Protein AF-0000000076232037 (afdb_homodimer)

Foldseek 3Di:
DDPPPPPPPPPPPPVPPPPPDDPVCCPVVPCCCVADDPVVLVVCVVVVNLLVSLCSLLVDDPLPHDPVSNVVSLVSNLVSLVSDDLVCLLVSLVVDDLSSLLSLLLSLVVCVVPPDPPRVVSSVSNNVNSCVVCPPVSVVVSVPDPGHD/DDPPDPPPPPPPPPPPPPPPDCPVPCPVVPCCLVADDPVVLVVCVVVVVLLVSLCSLLVDDPLPHDPVSNVVSLVSNLVSLVSDDLVCLLVSLVVDDLSSLLSLLLSLVVCVVPPDPPRVVSSVSNNVNSCVVCPPVSVVVSVPDPGHD

Radius of gyration: 32.16 Å; Cα contacts (8 Å, |Δi|>4): 283; chains: 2; bounding box: 87×126×63 Å

Structure (mmCIF, N/CA/C/O backbone):
data_AF-0000000076232037-model_v1
#
loop_
_entity.id
_entity.type
_entity.pdbx_description
1 polymer 'Actin-related protein 2/3 complex subunit 5'
#
loop_
_atom_site.group_PDB
_atom_site.id
_atom_site.type_symbol
_atom_site.label_atom_id
_atom_site.label_alt_id
_atom_site.label_comp_id
_atom_site.label_asym_id
_atom_site.label_entity_id
_atom_site.label_seq_id
_atom_site.pdbx_PDB_ins_code
_atom_site.Cartn_x
_atom_site.Cartn_y
_atom_site.Cartn_z
_atom_site.occupancy
_atom_site.B_iso_or_equiv
_atom_site.auth_seq_id
_atom_site.auth_comp_id
_atom_site.auth_asym_id
_atom_site.auth_atom_id
_atom_site.pdbx_PDB_model_num
ATOM 1 N N . MET A 1 1 ? 63.219 63.25 -45.375 1 27.64 1 MET A N 1
ATOM 2 C CA . MET A 1 1 ? 61.781 62.938 -45.312 1 27.64 1 MET A CA 1
ATOM 3 C C . MET A 1 1 ? 61.531 61.438 -45.188 1 27.64 1 MET A C 1
ATOM 5 O O . MET A 1 1 ? 61.5 60.719 -46.188 1 27.64 1 MET A O 1
ATOM 9 N N . SER A 1 2 ? 62.094 60.781 -44.031 1 28.16 2 SER A N 1
ATOM 10 C CA . SER A 1 2 ? 62.406 59.406 -43.688 1 28.16 2 SER A CA 1
ATOM 11 C C . SER A 1 2 ? 61.125 58.562 -43.531 1 28.16 2 SER A C 1
ATOM 13 O O . SER A 1 2 ? 60.156 59 -42.906 1 28.16 2 SER A O 1
ATOM 15 N N . LYS A 1 3 ? 60.844 57.625 -44.469 1 28.75 3 LYS A N 1
ATOM 16 C CA . LYS A 1 3 ? 59.812 56.594 -44.688 1 28.75 3 LYS A CA 1
ATOM 17 C C . LYS A 1 3 ? 59.688 55.688 -43.469 1 28.75 3 LYS A C 1
ATOM 19 O O . LYS A 1 3 ? 60.531 54.844 -43.219 1 28.75 3 LYS A O 1
ATOM 24 N N . SER A 1 4 ? 59.438 56.219 -42.25 1 33.47 4 SER A N 1
ATOM 25 C CA . SER A 1 4 ? 59.406 55.375 -41.031 1 33.47 4 SER A CA 1
ATOM 26 C C . SER A 1 4 ? 58.375 54.281 -41.156 1 33.47 4 SER A C 1
ATOM 28 O O . SER A 1 4 ? 57.188 54.562 -41.344 1 33.47 4 SER A O 1
ATOM 30 N N . SER A 1 5 ? 58.75 53.188 -41.812 1 35.38 5 SER A N 1
ATOM 31 C CA . SER A 1 5 ? 58.031 51.938 -42.062 1 35.38 5 SER A CA 1
ATOM 32 C C . SER A 1 5 ? 57.406 51.406 -40.781 1 35.38 5 SER A C 1
ATOM 34 O O . SER A 1 5 ? 58.062 51.281 -39.75 1 35.38 5 SER A O 1
ATOM 36 N N . GLN A 1 6 ? 56.094 51.656 -40.469 1 32.47 6 GLN A N 1
ATOM 37 C CA . GLN A 1 6 ? 55.188 51.25 -39.406 1 32.47 6 GLN A CA 1
ATOM 38 C C . GLN A 1 6 ? 55.156 49.719 -39.281 1 32.47 6 GLN A C 1
ATOM 40 O O . GLN A 1 6 ? 54.875 49 -40.25 1 32.47 6 GLN A O 1
ATOM 45 N N . SER A 1 7 ? 56.094 49.125 -38.469 1 33.25 7 SER A N 1
ATOM 46 C CA . SER A 1 7 ? 56.312 47.719 -38.094 1 33.25 7 SER A CA 1
ATOM 47 C C . SER A 1 7 ? 55 47.125 -37.562 1 33.25 7 SER A C 1
ATOM 49 O O . SER A 1 7 ? 54.406 47.625 -36.625 1 33.25 7 SER A O 1
ATOM 51 N N . THR A 1 8 ? 54.125 46.562 -38.406 1 35.5 8 THR A N 1
ATOM 52 C CA . THR A 1 8 ? 52.875 45.812 -38.188 1 35.5 8 THR A CA 1
ATOM 53 C C . THR A 1 8 ? 53.156 44.562 -37.312 1 35.5 8 THR A C 1
ATOM 55 O O . THR A 1 8 ? 53.812 43.625 -37.781 1 35.5 8 THR A O 1
ATOM 58 N N . ASN A 1 9 ? 53.562 44.719 -36.062 1 32.38 9 ASN A N 1
ATOM 59 C CA . ASN A 1 9 ? 53.781 43.562 -35.156 1 32.38 9 ASN A CA 1
ATOM 60 C C . ASN A 1 9 ? 52.562 42.656 -35.125 1 32.38 9 ASN A C 1
ATOM 62 O O . ASN A 1 9 ? 51.469 43.094 -34.719 1 32.38 9 ASN A O 1
ATOM 66 N N . PHE A 1 10 ? 52.406 41.688 -36.062 1 36.81 10 PHE A N 1
ATOM 67 C CA . PHE A 1 10 ? 51.438 40.594 -36.125 1 36.81 10 PHE A CA 1
ATOM 68 C C . PHE A 1 10 ? 51.469 39.781 -34.844 1 36.81 10 PHE A C 1
ATOM 70 O O . PHE A 1 10 ? 52.5 39.156 -34.531 1 36.81 10 PHE A O 1
ATOM 77 N N . ARG A 1 11 ? 50.969 40.281 -33.719 1 31.59 11 ARG A N 1
ATOM 78 C CA . ARG A 1 11 ? 50.844 39.531 -32.5 1 31.59 11 ARG A CA 1
ATOM 79 C C . ARG A 1 11 ? 50.219 38.156 -32.781 1 31.59 11 ARG A C 1
ATOM 81 O O . ARG A 1 11 ? 49.156 38.031 -33.375 1 31.59 11 ARG A O 1
ATOM 88 N N . LYS A 1 12 ? 51.031 37.094 -32.938 1 32.22 12 LYS A N 1
ATOM 89 C CA . LYS A 1 12 ? 50.781 35.656 -33 1 32.22 12 LYS A CA 1
ATOM 90 C C . LYS A 1 12 ? 49.781 35.25 -31.906 1 32.22 12 LYS A C 1
ATOM 92 O O . LYS A 1 12 ? 50.062 35.438 -30.719 1 32.22 12 LYS A O 1
ATOM 97 N N . PHE A 1 13 ? 48.469 35.406 -32.031 1 30.17 13 PHE A N 1
ATOM 98 C CA . PHE A 1 13 ? 47.406 34.875 -31.188 1 30.17 13 PHE A CA 1
ATOM 99 C C . PHE A 1 13 ? 47.625 33.406 -30.906 1 30.17 13 PHE A C 1
ATOM 101 O O . PHE A 1 13 ? 47.625 32.594 -31.828 1 30.17 13 PHE A O 1
ATOM 108 N N . ASN A 1 14 ? 48.562 33.062 -30.031 1 35.12 14 ASN A N 1
ATOM 109 C CA . ASN A 1 14 ? 48.781 31.703 -29.547 1 35.12 14 ASN A CA 1
ATOM 110 C C . ASN A 1 14 ? 47.469 31.062 -29.109 1 35.12 14 ASN A C 1
ATOM 112 O O . ASN A 1 14 ? 46.812 31.547 -28.188 1 35.12 14 ASN A O 1
ATOM 116 N N . VAL A 1 15 ? 46.688 30.422 -30.016 1 37.38 15 VAL A N 1
ATOM 117 C CA . VAL A 1 15 ? 45.5 29.547 -29.891 1 37.38 15 VAL A CA 1
ATOM 118 C C . VAL A 1 15 ? 45.719 28.531 -28.781 1 37.38 15 VAL A C 1
ATOM 120 O O . VAL A 1 15 ? 44.844 27.719 -28.484 1 37.38 15 VAL A O 1
ATOM 123 N N . ASP A 1 16 ? 47.031 28.344 -28.391 1 33.5 16 ASP A N 1
ATOM 124 C CA . ASP A 1 16 ? 47.156 27.125 -27.609 1 33.5 16 ASP A CA 1
ATOM 125 C C . ASP A 1 16 ? 46.312 27.172 -26.344 1 33.5 16 ASP A C 1
ATOM 127 O O . ASP A 1 16 ? 46.031 26.141 -25.75 1 33.5 16 ASP A O 1
ATOM 131 N N . ASP A 1 17 ? 46.438 28.312 -25.578 1 35.38 17 ASP A N 1
ATOM 132 C CA . ASP A 1 17 ? 46.125 28.062 -24.172 1 35.38 17 ASP A CA 1
ATOM 133 C C . ASP A 1 17 ? 44.656 27.766 -23.984 1 35.38 17 ASP A C 1
ATOM 135 O O . ASP A 1 17 ? 43.938 28.531 -23.359 1 35.38 17 ASP A O 1
ATOM 139 N N . LEU A 1 18 ? 43.844 27.688 -25.031 1 31.7 18 LEU A N 1
ATOM 140 C CA . LEU A 1 18 ? 42.469 27.344 -24.641 1 31.7 18 LEU A CA 1
ATOM 141 C C . LEU A 1 18 ? 42.469 26.094 -23.75 1 31.7 18 LEU A C 1
ATOM 143 O O . LEU A 1 18 ? 42.75 25 -24.219 1 31.7 18 LEU A O 1
ATOM 147 N N . ASP A 1 19 ? 42.969 26.281 -22.5 1 31.36 19 ASP A N 1
ATOM 148 C CA . ASP A 1 19 ? 42.844 25.328 -21.406 1 31.36 19 ASP A CA 1
ATOM 149 C C . ASP A 1 19 ? 41.469 24.688 -21.359 1 31.36 19 ASP A C 1
ATOM 151 O O . ASP A 1 19 ? 40.438 25.391 -21.469 1 31.36 19 ASP A O 1
ATOM 155 N N . GLU A 1 20 ? 41.25 23.438 -21.766 1 34.06 20 GLU A N 1
ATOM 156 C CA . GLU A 1 20 ? 40.25 22.391 -21.578 1 34.06 20 GLU A CA 1
ATOM 157 C C . GLU A 1 20 ? 39.719 22.375 -20.156 1 34.06 20 GLU A C 1
ATOM 159 O O . GLU A 1 20 ? 38.969 21.469 -19.781 1 34.06 20 GLU A O 1
ATOM 164 N N . ASP A 1 21 ? 40.344 23.078 -19.219 1 31.73 21 ASP A N 1
ATOM 165 C CA . ASP A 1 21 ? 40.156 22.578 -17.875 1 31.73 21 ASP A CA 1
ATOM 166 C C . ASP A 1 21 ? 38.656 22.484 -17.547 1 31.73 21 ASP A C 1
ATOM 168 O O . ASP A 1 21 ? 38.188 21.453 -17.078 1 31.73 21 ASP A O 1
ATOM 172 N N . ARG A 1 22 ? 38.062 23.562 -16.641 1 30.2 22 ARG A N 1
ATOM 173 C CA . ARG A 1 22 ? 37.281 23.484 -15.398 1 30.2 22 ARG A CA 1
ATOM 174 C C . ARG A 1 22 ? 35.812 23.281 -15.688 1 30.2 22 ARG A C 1
ATOM 176 O O . ARG A 1 22 ? 35 24.203 -15.578 1 30.2 22 ARG A O 1
ATOM 183 N N . PHE A 1 23 ? 35.406 22.953 -16.844 1 32.38 23 PHE A N 1
ATOM 184 C CA . PHE A 1 23 ? 34 22.609 -16.766 1 32.38 23 PHE A CA 1
ATOM 185 C C . PHE A 1 23 ? 33.75 21.578 -15.672 1 32.38 23 PHE A C 1
ATOM 187 O O . PHE A 1 23 ? 33.969 20.391 -15.867 1 32.38 23 PHE A O 1
ATOM 194 N N . GLN A 1 24 ? 34.281 21.75 -14.5 1 32.16 24 GLN A N 1
ATOM 195 C CA . GLN A 1 24 ? 33.688 20.953 -13.43 1 32.16 24 GLN A CA 1
ATOM 196 C C . GLN A 1 24 ? 32.156 20.969 -13.5 1 32.16 24 GLN A C 1
ATOM 198 O O . GLN A 1 24 ? 31.547 22.031 -13.406 1 32.16 24 GLN A O 1
ATOM 203 N N . ASP A 1 25 ? 31.625 20.188 -14.375 1 33.47 25 ASP A N 1
ATOM 204 C CA . ASP A 1 25 ? 30.234 19.75 -14.281 1 33.47 25 ASP A CA 1
ATOM 205 C C . ASP A 1 25 ? 29.812 19.594 -12.82 1 33.47 25 ASP A C 1
ATOM 207 O O . ASP A 1 25 ? 30.062 18.562 -12.203 1 33.47 25 ASP A O 1
ATOM 211 N N . ASP A 1 26 ? 30.297 20.422 -11.914 1 33.88 26 ASP A N 1
ATOM 212 C CA . ASP A 1 26 ? 29.594 20.328 -10.633 1 33.88 26 ASP A CA 1
ATOM 213 C C . ASP A 1 26 ? 28.094 20.422 -10.82 1 33.88 26 ASP A C 1
ATOM 215 O O . ASP A 1 26 ? 27.531 21.516 -10.875 1 33.88 26 ASP A O 1
ATOM 219 N N . THR A 1 27 ? 27.516 19.906 -11.859 1 33.94 27 THR A N 1
ATOM 220 C CA . THR A 1 27 ? 26.078 19.688 -11.641 1 33.94 27 THR A CA 1
ATOM 221 C C . THR A 1 27 ? 25.828 19.188 -10.219 1 33.94 27 THR A C 1
ATOM 223 O O . THR A 1 27 ? 26.109 18.031 -9.906 1 33.94 27 THR A O 1
ATOM 226 N N . THR A 1 28 ? 26.469 19.719 -9.25 1 33.47 28 THR A N 1
ATOM 227 C CA . THR A 1 28 ? 25.859 19.422 -7.957 1 33.47 28 THR A CA 1
ATOM 228 C C . THR A 1 28 ? 24.344 19.344 -8.07 1 33.47 28 THR A C 1
ATOM 230 O O . THR A 1 28 ? 23.719 20.281 -8.586 1 33.47 28 THR A O 1
ATOM 233 N N . ALA A 1 29 ? 23.797 18.234 -8.422 1 34.34 29 ALA A N 1
ATOM 234 C CA . ALA A 1 29 ? 22.406 17.969 -8.07 1 34.34 29 ALA A CA 1
ATOM 235 C C . ALA A 1 29 ? 21.984 18.766 -6.836 1 34.34 29 ALA A C 1
ATOM 237 O O . ALA A 1 29 ? 22.516 18.531 -5.742 1 34.34 29 ALA A O 1
ATOM 238 N N . SER A 1 30 ? 22.047 20.016 -6.758 1 35.72 30 SER A N 1
ATOM 239 C CA . SER A 1 30 ? 21.359 20.719 -5.676 1 35.72 30 SER A CA 1
ATOM 240 C C . SER A 1 30 ? 20.25 19.875 -5.074 1 35.72 30 SER A C 1
ATOM 242 O O . SER A 1 30 ? 19.297 19.516 -5.77 1 35.72 30 SER A O 1
ATOM 244 N N . ASP A 1 31 ? 20.453 18.906 -4.297 1 37.91 31 ASP A N 1
ATOM 245 C CA . ASP A 1 31 ? 19.5 18.281 -3.393 1 37.91 31 ASP A CA 1
ATOM 246 C C . ASP A 1 31 ? 18.469 19.297 -2.904 1 37.91 31 ASP A C 1
ATOM 248 O O . ASP A 1 31 ? 18.672 19.969 -1.893 1 37.91 31 ASP A O 1
ATOM 252 N N . GLU A 1 32 ? 18.203 20.281 -3.371 1 43.25 32 GLU A N 1
ATOM 253 C CA . GLU A 1 32 ? 16.969 21.031 -3.092 1 43.25 32 GLU A CA 1
ATOM 254 C C . GLU A 1 32 ? 15.867 20.109 -2.6 1 43.25 32 GLU A C 1
ATOM 256 O O . GLU A 1 32 ? 15.109 19.562 -3.4 1 43.25 32 GLU A O 1
ATOM 261 N N . THR A 1 33 ? 16.156 19.078 -1.949 1 50.81 33 THR A N 1
ATOM 262 C CA . THR A 1 33 ? 15.148 18.172 -1.426 1 50.81 33 THR A CA 1
ATOM 263 C C . THR A 1 33 ? 13.945 18.953 -0.895 1 50.81 33 THR A C 1
ATOM 265 O O . THR A 1 33 ? 13.992 19.5 0.203 1 50.81 33 THR A O 1
ATOM 268 N N . GLY A 1 34 ? 13.461 19.844 -1.698 1 64.19 34 GLY A N 1
ATOM 269 C CA . GLY A 1 34 ? 12.43 20.875 -1.612 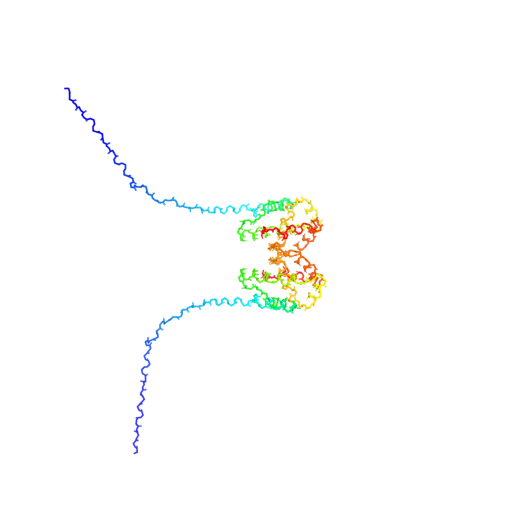1 64.19 34 GLY A CA 1
ATOM 270 C C . GLY A 1 34 ? 11.188 20.406 -0.88 1 64.19 34 GLY A C 1
ATOM 271 O O . GLY A 1 34 ? 10.133 21.047 -0.983 1 64.19 34 GLY A O 1
ATOM 272 N N . GLY A 1 35 ? 11.164 19.266 -0.285 1 78.62 35 GLY A N 1
ATOM 273 C CA . GLY A 1 35 ? 9.961 18.922 0.459 1 78.62 35 GLY A CA 1
ATOM 274 C C . GLY A 1 35 ? 9.859 19.641 1.792 1 78.62 35 GLY A C 1
ATOM 275 O O . GLY A 1 35 ? 10.742 20.422 2.15 1 78.62 35 GLY A O 1
ATOM 276 N N . PRO A 1 36 ? 8.688 19.594 2.389 1 90.81 36 PRO A N 1
ATOM 277 C CA . PRO A 1 36 ? 8.477 20.25 3.686 1 90.81 36 PRO A CA 1
ATOM 278 C C . PRO A 1 36 ? 9.539 19.859 4.715 1 90.81 36 PRO A C 1
ATOM 280 O O . PRO A 1 36 ? 9.992 18.719 4.742 1 90.81 36 PRO A O 1
ATOM 283 N N . SER A 1 37 ? 10.031 20.859 5.43 1 92.69 37 SER A N 1
ATOM 284 C CA . SER A 1 37 ? 11.008 20.578 6.48 1 92.69 37 SER A CA 1
ATOM 285 C C . SER A 1 37 ? 10.328 20.062 7.742 1 92.69 37 SER A C 1
ATOM 287 O O . SER A 1 37 ? 9.188 20.422 8.031 1 92.69 37 SER A O 1
ATOM 289 N N . GLU A 1 38 ? 11.039 19.266 8.438 1 94.75 38 GLU A N 1
ATOM 290 C CA . GLU A 1 38 ? 10.547 18.766 9.719 1 94.75 38 GLU A CA 1
ATOM 291 C C . GLU A 1 38 ? 10.219 19.922 10.664 1 94.75 38 GLU A C 1
ATOM 293 O O . GLU A 1 38 ? 9.219 19.859 11.391 1 94.75 38 GLU A O 1
ATOM 298 N N . GLY A 1 39 ? 11.047 20.922 10.641 1 96 39 GLY A N 1
ATOM 299 C CA . GLY A 1 39 ? 10.82 22.094 11.477 1 96 39 GLY A CA 1
ATOM 300 C C . GLY A 1 39 ? 9.531 22.812 11.156 1 96 39 GLY A C 1
ATOM 301 O O . GLY A 1 39 ? 8.789 23.219 12.055 1 96 39 GLY A O 1
ATOM 302 N N . ASP A 1 40 ? 9.227 23.016 9.914 1 95.81 40 ASP A N 1
ATOM 303 C CA . ASP A 1 40 ? 8 23.688 9.484 1 95.81 40 ASP A CA 1
ATOM 304 C C . ASP A 1 40 ? 6.77 22.906 9.93 1 95.81 40 ASP A C 1
ATOM 306 O O . ASP A 1 40 ? 5.828 23.484 10.484 1 95.81 40 ASP A O 1
ATOM 310 N N . VAL A 1 41 ? 6.785 21.641 9.742 1 97.5 41 VAL A N 1
ATOM 311 C CA . VAL A 1 41 ? 5.656 20.781 10.102 1 97.5 41 VAL A CA 1
ATOM 312 C C . VAL A 1 41 ? 5.469 20.781 11.617 1 97.5 41 VAL A C 1
ATOM 314 O O . VAL A 1 41 ? 4.352 20.922 12.109 1 97.5 41 VAL A O 1
ATOM 317 N N . GLN A 1 42 ? 6.574 20.703 12.336 1 97.19 42 GLN A N 1
ATOM 318 C CA . GLN A 1 42 ? 6.512 20.672 13.797 1 97.19 42 GLN A CA 1
ATOM 319 C C . GLN A 1 42 ? 5.953 21.984 14.352 1 97.19 42 GLN A C 1
ATOM 321 O O . GLN A 1 42 ? 5.176 21.969 15.305 1 97.19 42 GLN A O 1
ATOM 326 N N . ASN A 1 43 ? 6.363 23.062 13.742 1 97.56 43 ASN A N 1
ATOM 327 C CA . ASN A 1 43 ? 5.871 24.375 14.164 1 97.56 43 ASN A CA 1
ATOM 328 C C . ASN A 1 43 ? 4.359 24.484 13.992 1 97.56 43 ASN A C 1
ATOM 330 O O . ASN A 1 43 ? 3.668 25 14.867 1 97.56 43 ASN A O 1
ATOM 334 N N . LEU A 1 44 ? 3.863 24.016 12.883 1 98 44 LEU A N 1
ATOM 335 C CA . LEU A 1 44 ? 2.428 24.031 12.625 1 98 44 LEU A CA 1
ATOM 336 C C . LEU A 1 44 ? 1.69 23.156 13.625 1 98 44 LEU A C 1
ATOM 338 O O . LEU A 1 44 ? 0.642 23.547 14.148 1 98 44 LEU A O 1
ATOM 342 N N . LEU A 1 45 ? 2.252 22.016 13.938 1 97.81 45 LEU A N 1
ATOM 343 C CA . LEU A 1 45 ? 1.628 21.094 14.875 1 97.81 45 LEU A CA 1
ATOM 344 C C . LEU A 1 45 ? 1.611 21.672 16.281 1 97.81 45 LEU A C 1
ATOM 346 O O . LEU A 1 45 ? 0.623 21.531 17 1 97.81 45 LEU A O 1
ATOM 350 N N . ASN A 1 46 ? 2.631 22.328 16.656 1 97.25 46 ASN A N 1
ATOM 351 C CA . ASN A 1 46 ? 2.699 22.984 17.953 1 97.25 46 ASN A CA 1
ATOM 352 C C . ASN A 1 46 ? 1.623 24.062 18.094 1 97.25 46 ASN A C 1
ATOM 354 O O . ASN A 1 46 ? 1.105 24.281 19.188 1 97.25 46 ASN A O 1
ATOM 358 N N . GLY A 1 47 ? 1.354 24.688 17.031 1 97.75 47 GLY A N 1
ATOM 359 C CA . GLY A 1 47 ? 0.313 25.703 17 1 97.75 47 GLY A CA 1
ATOM 360 C C . GLY A 1 47 ? -1.078 25.125 16.812 1 97.75 47 GLY A C 1
ATOM 361 O O . GLY A 1 47 ? -2.033 25.875 16.578 1 97.75 47 GLY A O 1
ATOM 362 N N . LYS A 1 48 ? -1.231 23.812 16.797 1 97.06 48 LYS A N 1
ATOM 363 C CA . LYS A 1 48 ? -2.482 23.078 16.609 1 97.06 48 LYS A CA 1
ATOM 364 C C . LYS A 1 48 ? -3.092 23.375 15.242 1 97.06 48 LYS A C 1
ATOM 366 O O . LYS A 1 48 ? -4.316 23.438 15.102 1 97.06 48 LYS A O 1
ATOM 371 N N . LYS A 1 49 ? -2.203 23.719 14.281 1 98.06 49 LYS A N 1
ATOM 372 C CA . LYS A 1 49 ? -2.598 23.922 12.891 1 98.06 49 LYS A CA 1
ATOM 373 C C . LYS A 1 49 ? -2.418 22.641 12.07 1 98.06 49 LYS A C 1
ATOM 375 O O . LYS A 1 49 ? -1.682 22.625 11.086 1 98.06 49 LYS A O 1
ATOM 380 N N . ASN A 1 50 ? -3.16 21.656 12.43 1 98.12 50 ASN A N 1
ATOM 381 C CA . ASN A 1 50 ? -3.004 20.328 11.852 1 98.12 50 ASN A CA 1
ATOM 382 C C . ASN A 1 50 ? -3.377 20.312 10.367 1 98.12 50 ASN A C 1
ATOM 384 O O . ASN A 1 50 ? -2.689 19.688 9.555 1 98.12 50 ASN A O 1
ATOM 388 N N . ASN A 1 51 ? -4.402 21.031 9.992 1 98.06 51 ASN A N 1
ATOM 389 C CA . ASN A 1 51 ? -4.832 21.078 8.602 1 98.06 51 ASN A CA 1
ATOM 390 C C . ASN A 1 51 ? -3.781 21.734 7.711 1 98.06 51 ASN A C 1
ATOM 392 O O . ASN A 1 51 ? -3.549 21.297 6.586 1 98.06 51 ASN A O 1
ATOM 396 N N . ASP A 1 52 ? -3.199 22.75 8.258 1 98.06 52 ASP A N 1
ATOM 397 C CA . ASP A 1 52 ? -2.148 23.422 7.5 1 98.06 52 ASP A CA 1
ATOM 398 C C . ASP A 1 52 ? -0.945 22.5 7.297 1 98.06 52 ASP A C 1
ATOM 400 O O . ASP A 1 52 ? -0.34 22.5 6.223 1 98.06 52 ASP A O 1
ATOM 404 N N . ALA A 1 53 ? -0.591 21.781 8.344 1 98.38 53 ALA A N 1
ATOM 405 C CA . ALA A 1 53 ? 0.506 20.828 8.258 1 98.38 53 ALA A CA 1
ATOM 406 C C . ALA A 1 53 ? 0.215 19.75 7.211 1 98.38 53 ALA A C 1
ATOM 408 O O . ALA A 1 53 ? 1.075 19.422 6.387 1 98.38 53 ALA A O 1
ATOM 409 N N . LEU A 1 54 ? -0.998 19.266 7.234 1 98.38 54 LEU A N 1
ATOM 410 C CA . LEU A 1 54 ? -1.44 18.25 6.285 1 98.38 54 LEU A CA 1
ATOM 411 C C . LEU A 1 54 ? -1.362 18.766 4.855 1 98.38 54 LEU A C 1
ATOM 413 O O . LEU A 1 54 ? -0.783 18.125 3.982 1 98.38 54 LEU A O 1
ATOM 417 N N . LYS A 1 55 ? -1.835 19.938 4.641 1 97.94 55 LYS A N 1
ATOM 418 C CA . LYS A 1 55 ? -1.843 20.547 3.311 1 97.94 55 LYS A CA 1
ATOM 419 C C . LYS A 1 55 ? -0.424 20.844 2.832 1 97.94 55 LYS A C 1
ATOM 421 O O . LYS A 1 55 ? -0.124 20.703 1.644 1 97.94 55 LYS A O 1
ATOM 426 N N . LEU A 1 56 ? 0.397 21.234 3.713 1 97.38 56 LEU A N 1
ATOM 427 C CA . LEU A 1 56 ? 1.787 21.516 3.379 1 97.38 56 LEU A CA 1
ATOM 428 C C . LEU A 1 56 ? 2.461 20.312 2.754 1 97.38 56 LEU A C 1
ATOM 430 O O . LEU A 1 56 ? 3.17 20.422 1.753 1 97.38 56 LEU A O 1
ATOM 434 N N . ILE A 1 57 ? 2.236 19.188 3.314 1 97.56 57 ILE A N 1
ATOM 435 C CA . ILE A 1 57 ? 2.85 17.953 2.836 1 97.56 57 ILE A CA 1
ATOM 436 C C . ILE A 1 57 ? 2.174 17.5 1.541 1 97.56 57 ILE A C 1
ATOM 438 O O . ILE A 1 57 ? 2.85 17.141 0.575 1 97.56 57 ILE A O 1
ATOM 442 N N . LEU A 1 58 ? 0.846 17.594 1.445 1 97.94 58 LEU A N 1
ATOM 443 C CA . LEU A 1 58 ? 0.068 17 0.365 1 97.94 58 LEU A CA 1
ATOM 444 C C . LEU A 1 58 ? 0.097 17.875 -0.878 1 97.94 58 LEU A C 1
ATOM 446 O O . LEU A 1 58 ? -0.195 17.422 -1.981 1 97.94 58 LEU A O 1
ATOM 450 N N . SER A 1 59 ? 0.427 19.125 -0.704 1 96 59 SER A N 1
ATOM 451 C CA . SER A 1 59 ? 0.45 20.047 -1.834 1 96 59 SER A CA 1
ATOM 452 C C . SER A 1 59 ? 1.668 19.812 -2.721 1 96 59 SER A C 1
ATOM 454 O O . SER A 1 59 ? 1.698 20.234 -3.873 1 96 59 SER A O 1
ATOM 456 N N . SER A 1 60 ? 2.654 19.125 -2.186 1 93.44 60 SER A N 1
ATOM 457 C CA . SER A 1 60 ? 3.852 18.828 -2.963 1 93.44 60 SER A CA 1
ATOM 458 C C . SER A 1 60 ? 4.395 17.438 -2.625 1 93.44 60 SER A C 1
ATOM 460 O O . SER A 1 60 ? 5.473 17.312 -2.041 1 93.44 60 SER A O 1
ATOM 462 N N . PRO A 1 61 ? 3.656 16.438 -3.061 1 94.88 61 PRO A N 1
ATOM 463 C CA . PRO A 1 61 ? 4.133 15.094 -2.76 1 94.88 61 PRO A CA 1
ATOM 464 C C . PRO A 1 61 ? 5.457 14.766 -3.449 1 94.88 61 PRO A C 1
ATOM 466 O O . PRO A 1 61 ? 5.734 15.281 -4.535 1 94.88 61 PRO A O 1
ATOM 469 N N . PRO A 1 62 ? 6.293 13.969 -2.887 1 95.12 62 PRO A N 1
ATOM 470 C CA . PRO A 1 62 ? 7.641 13.672 -3.377 1 95.12 62 PRO A CA 1
ATOM 471 C C . PRO A 1 62 ? 7.645 12.641 -4.508 1 95.12 62 PRO A C 1
ATOM 473 O O . PRO A 1 62 ? 8.375 11.648 -4.438 1 95.12 62 PRO A O 1
ATOM 476 N N . TYR A 1 63 ? 7.023 12.922 -5.621 1 93.25 63 TYR A N 1
ATOM 477 C CA . TYR A 1 63 ? 6.879 11.969 -6.715 1 93.25 63 TYR A CA 1
ATOM 478 C C . TYR A 1 63 ? 8.219 11.719 -7.402 1 93.25 63 TYR A C 1
ATOM 480 O O . TYR A 1 63 ? 8.484 10.617 -7.875 1 93.25 63 TYR A O 1
ATOM 488 N N . ASN A 1 64 ? 9.055 12.695 -7.473 1 91.5 64 ASN A N 1
ATOM 489 C CA . ASN A 1 64 ? 10.32 12.594 -8.188 1 91.5 64 ASN A CA 1
ATOM 490 C C . ASN A 1 64 ? 11.516 12.633 -7.23 1 91.5 64 ASN A C 1
ATOM 492 O O . ASN A 1 64 ? 12.641 12.875 -7.652 1 91.5 64 ASN A O 1
ATOM 496 N N . ALA A 1 65 ? 11.289 12.305 -6.031 1 93.19 65 ALA A N 1
ATOM 497 C CA . ALA A 1 65 ? 12.328 12.391 -5.012 1 93.19 65 ALA A CA 1
ATOM 498 C C . ALA A 1 65 ? 13.031 11.047 -4.836 1 93.19 65 ALA A C 1
ATOM 500 O O . ALA A 1 65 ? 12.586 10.031 -5.375 1 93.19 65 ALA A O 1
ATOM 501 N N . SER A 1 66 ? 14.141 11.102 -4.145 1 93.69 66 SER A N 1
ATOM 502 C CA . SER A 1 66 ? 14.844 9.883 -3.773 1 93.69 66 SER A CA 1
ATOM 503 C C . SER A 1 66 ? 14.023 9.047 -2.793 1 93.69 66 SER A C 1
ATOM 505 O O . SER A 1 66 ? 13.109 9.562 -2.146 1 93.69 66 SER A O 1
ATOM 507 N N . ASP A 1 67 ? 14.32 7.766 -2.697 1 89.94 67 ASP A N 1
ATOM 508 C CA . ASP A 1 67 ? 13.641 6.887 -1.752 1 89.94 67 ASP A CA 1
ATOM 509 C C . ASP A 1 67 ? 13.797 7.395 -0.32 1 89.94 67 ASP A C 1
ATOM 511 O O . ASP A 1 67 ? 12.859 7.309 0.48 1 89.94 67 ASP A O 1
ATOM 515 N N . LYS A 1 68 ? 15 7.91 -0.06 1 92.31 68 LYS A N 1
ATOM 516 C CA . LYS A 1 68 ? 15.258 8.438 1.276 1 92.31 68 LYS A CA 1
ATOM 517 C C . LYS A 1 68 ? 14.336 9.617 1.589 1 92.31 68 LYS A C 1
ATOM 519 O O . LYS A 1 68 ? 13.766 9.688 2.68 1 92.31 68 LYS A O 1
ATOM 524 N N . GLU A 1 69 ? 14.219 10.484 0.627 1 94.69 69 GLU A N 1
ATOM 525 C CA . GLU A 1 69 ? 13.352 11.648 0.813 1 94.69 69 GLU A CA 1
ATOM 526 C C . GLU A 1 69 ? 11.883 11.234 0.883 1 94.69 69 GLU A C 1
ATOM 528 O O . GLU A 1 69 ? 11.117 11.789 1.673 1 94.69 69 GLU A O 1
ATOM 533 N N . LYS A 1 70 ? 11.461 10.289 0.089 1 94.31 70 LYS A N 1
ATOM 534 C CA . LYS A 1 70 ? 10.094 9.773 0.12 1 94.31 70 LYS A CA 1
ATOM 535 C C . LYS A 1 70 ? 9.766 9.18 1.487 1 94.31 70 LYS A C 1
ATOM 537 O O . LYS A 1 70 ? 8.68 9.43 2.027 1 94.31 70 LYS A O 1
ATOM 542 N N . LYS A 1 71 ? 10.727 8.477 2.033 1 92.94 71 LYS A N 1
ATOM 543 C CA . LYS A 1 71 ? 10.531 7.875 3.35 1 92.94 71 LYS A CA 1
ATOM 544 C C . LYS A 1 71 ? 10.438 8.945 4.434 1 92.94 71 LYS A C 1
ATOM 546 O O . LYS A 1 71 ? 9.641 8.828 5.367 1 92.94 71 LYS A O 1
ATOM 551 N N . ARG A 1 72 ? 11.25 9.914 4.289 1 94.62 72 ARG A N 1
ATOM 552 C CA . ARG A 1 72 ? 11.234 11.016 5.254 1 94.62 72 ARG A CA 1
ATOM 553 C C . ARG A 1 72 ? 9.883 11.719 5.25 1 94.62 72 ARG A C 1
ATOM 555 O O . ARG A 1 72 ? 9.312 11.992 6.309 1 94.62 72 ARG A O 1
ATOM 562 N N . ILE A 1 73 ? 9.414 12.008 4.09 1 96.19 73 ILE A N 1
ATOM 563 C CA . ILE A 1 73 ? 8.156 12.742 3.961 1 96.19 73 ILE A CA 1
ATOM 564 C C . ILE A 1 73 ? 7 11.867 4.441 1 96.19 73 ILE A C 1
ATOM 566 O O . ILE A 1 73 ? 6.062 12.367 5.074 1 96.19 73 ILE A O 1
ATOM 570 N N . LEU A 1 74 ? 7.047 10.578 4.117 1 94.88 74 LEU A N 1
ATOM 571 C CA . LEU A 1 74 ? 6.043 9.648 4.629 1 94.88 74 LEU A CA 1
ATOM 572 C C . LEU A 1 74 ? 5.996 9.688 6.152 1 94.88 74 LEU A C 1
ATOM 574 O O . LEU A 1 74 ? 4.914 9.734 6.742 1 94.88 74 LEU A O 1
ATOM 578 N N . ALA A 1 75 ? 7.137 9.672 6.754 1 94 75 ALA A N 1
ATOM 579 C CA . ALA A 1 75 ? 7.211 9.719 8.211 1 94 75 ALA A CA 1
ATOM 580 C C . ALA A 1 75 ? 6.582 11 8.75 1 94 75 ALA A C 1
ATOM 582 O O . ALA A 1 75 ? 5.898 10.977 9.781 1 94 75 ALA A O 1
ATOM 583 N N . LEU A 1 76 ? 6.805 12.07 8.062 1 95.94 76 LEU A N 1
ATOM 584 C CA . LEU A 1 76 ? 6.211 13.344 8.461 1 95.94 76 LEU A CA 1
ATOM 585 C C . LEU A 1 76 ? 4.691 13.305 8.336 1 95.94 76 LEU A C 1
ATOM 587 O O . LEU A 1 76 ? 3.98 13.797 9.211 1 95.94 76 LEU A O 1
ATOM 591 N N . LEU A 1 77 ? 4.219 12.734 7.27 1 96.62 77 LEU A N 1
ATOM 592 C CA . LEU A 1 77 ? 2.775 12.625 7.074 1 96.62 77 LEU A CA 1
ATOM 593 C C . LEU A 1 77 ? 2.139 11.789 8.18 1 96.62 77 LEU A C 1
ATOM 595 O O . LEU A 1 77 ? 1.089 12.156 8.711 1 96.62 77 LEU A O 1
ATOM 599 N N . ILE A 1 78 ? 2.783 10.734 8.477 1 95.25 78 ILE A N 1
ATOM 600 C CA . ILE A 1 78 ? 2.271 9.836 9.516 1 95.25 78 ILE A CA 1
ATOM 601 C C . ILE A 1 78 ? 2.205 10.578 10.852 1 95.25 78 ILE A C 1
ATOM 603 O O . ILE A 1 78 ? 1.229 10.445 11.586 1 95.25 78 ILE A O 1
ATOM 607 N N . ARG A 1 79 ? 3.189 11.352 11.094 1 95.06 79 ARG A N 1
ATOM 608 C CA . ARG A 1 79 ? 3.188 12.164 12.305 1 95.06 79 ARG A CA 1
ATOM 609 C C . ARG A 1 79 ? 2.004 13.125 12.32 1 95.06 79 ARG A C 1
ATOM 611 O O . ARG A 1 79 ? 1.337 13.281 13.344 1 95.06 79 ARG A O 1
ATOM 618 N N . VAL A 1 80 ? 1.783 13.734 11.242 1 97.25 80 VAL A N 1
ATOM 619 C CA . VAL A 1 80 ? 0.707 14.711 11.148 1 97.25 80 VAL A CA 1
ATOM 620 C C . VAL A 1 80 ? -0.641 14.023 11.344 1 97.25 80 VAL A C 1
ATOM 622 O O . VAL A 1 80 ? -1.466 14.477 12.141 1 97.25 80 VAL A O 1
ATOM 625 N N . ILE A 1 81 ? -0.888 12.914 10.656 1 96.62 81 ILE A N 1
ATOM 626 C CA . ILE A 1 81 ? -2.217 12.312 10.695 1 96.62 81 ILE A CA 1
ATOM 627 C C . ILE A 1 81 ? -2.469 11.711 12.078 1 96.62 81 ILE A C 1
ATOM 629 O O . ILE A 1 81 ? -3.619 11.594 12.508 1 96.62 81 ILE A O 1
ATOM 633 N N . SER A 1 82 ? -1.44 11.414 12.789 1 94.56 82 SER A N 1
ATOM 634 C CA . SER A 1 82 ? -1.562 10.828 14.117 1 94.56 82 SER A CA 1
ATOM 635 C C . SER A 1 82 ? -2.057 11.859 15.125 1 94.56 82 SER A C 1
ATOM 637 O O . SER A 1 82 ? -2.461 11.508 16.234 1 94.56 82 SER A O 1
ATOM 639 N N . GLN A 1 83 ? -2.086 13.125 14.773 1 96.25 83 GLN A N 1
ATOM 640 C CA . GLN A 1 83 ? -2.49 14.195 15.68 1 96.25 83 GLN A CA 1
ATOM 641 C C . GLN A 1 83 ? -4.004 14.367 15.68 1 96.25 83 GLN A C 1
ATOM 643 O O . GLN A 1 83 ? -4.551 15.078 16.531 1 96.25 83 GLN A O 1
ATOM 648 N N . TYR A 1 84 ? -4.652 13.711 14.789 1 96.88 84 TYR A N 1
ATOM 649 C CA . TYR A 1 84 ? -6.098 13.883 14.656 1 96.88 84 TYR A CA 1
ATOM 650 C C . TYR A 1 84 ? -6.848 12.875 15.516 1 96.88 84 TYR A C 1
ATOM 652 O O . TYR A 1 84 ? -6.453 11.711 15.602 1 96.88 84 TYR A O 1
ATOM 660 N N . LYS A 1 85 ? -7.895 13.391 16.078 1 95.5 85 LYS A N 1
ATOM 661 C CA . LYS A 1 85 ? -8.867 12.461 16.656 1 95.5 85 LYS A CA 1
ATOM 662 C C . LYS A 1 85 ? -9.68 11.781 15.555 1 95.5 85 LYS A C 1
ATOM 664 O O . LYS A 1 85 ? -9.891 12.352 14.477 1 95.5 85 LYS A O 1
ATOM 669 N N . SER A 1 86 ? -10.117 10.586 15.906 1 94.44 86 SER A N 1
ATOM 670 C CA . SER A 1 86 ? -10.891 9.82 14.938 1 94.44 86 SER A CA 1
ATOM 671 C C . SER A 1 86 ? -12.078 10.625 14.422 1 94.44 86 SER A C 1
ATOM 673 O O . SER A 1 86 ? -12.43 10.531 13.242 1 94.44 86 SER A O 1
ATOM 675 N N . SER A 1 87 ? -12.664 11.43 15.211 1 96.19 87 SER A N 1
ATOM 676 C CA . SER A 1 87 ? -13.852 12.203 14.875 1 96.19 87 SER A CA 1
ATOM 677 C C . SER A 1 87 ? -13.508 13.352 13.922 1 96.19 87 SER A C 1
ATOM 679 O O . SER A 1 87 ? -14.398 13.914 13.273 1 96.19 87 SER A O 1
ATOM 681 N N . GLU A 1 88 ? -12.242 13.688 13.82 1 97.44 88 GLU A N 1
ATOM 682 C CA . GLU A 1 88 ? -11.82 14.844 13.039 1 97.44 88 GLU A CA 1
ATOM 683 C C . GLU A 1 88 ? -11.398 14.438 11.633 1 97.44 88 GLU A C 1
ATOM 685 O O . GLU A 1 88 ? -11.297 15.281 10.742 1 97.44 88 GLU A O 1
ATOM 690 N N . VAL A 1 89 ? -11.195 13.188 11.406 1 97.94 89 VAL A N 1
ATOM 691 C CA . VAL A 1 89 ? -10.539 12.695 10.203 1 97.94 89 VAL A CA 1
ATOM 692 C C . VAL A 1 89 ? -11.422 12.945 8.984 1 97.94 89 VAL A C 1
ATOM 694 O O . VAL A 1 89 ? -10.953 13.461 7.969 1 97.94 89 VAL A O 1
ATOM 697 N N . GLU A 1 90 ? -12.695 12.648 9.109 1 97.88 90 GLU A N 1
ATOM 698 C CA . GLU A 1 90 ? -13.602 12.82 7.977 1 97.88 90 GLU A CA 1
ATOM 699 C C . GLU A 1 90 ? -13.625 14.273 7.504 1 97.88 90 GLU A C 1
ATOM 701 O O . GLU A 1 90 ? -13.516 14.539 6.305 1 97.88 90 GLU A O 1
ATOM 706 N N . ASN A 1 91 ? -13.766 15.164 8.406 1 97.94 91 ASN A N 1
ATOM 707 C CA . ASN A 1 91 ? -13.797 16.578 8.062 1 97.94 91 ASN A CA 1
ATOM 708 C C . ASN A 1 91 ? -12.469 17.047 7.48 1 97.94 91 ASN A C 1
ATOM 710 O O . ASN A 1 91 ? -12.438 17.875 6.566 1 97.94 91 ASN A O 1
ATOM 714 N N . ALA A 1 92 ? -11.398 16.547 8.039 1 98.31 92 ALA A N 1
ATOM 715 C CA . ALA A 1 92 ? -10.078 16.875 7.512 1 98.31 92 ALA A CA 1
ATOM 716 C C . ALA A 1 92 ? -9.953 16.438 6.055 1 98.31 92 ALA A C 1
ATOM 718 O O . ALA A 1 92 ? -9.484 17.219 5.211 1 98.31 92 ALA A O 1
ATOM 719 N N . VAL A 1 93 ? -10.445 15.273 5.727 1 98.44 93 VAL A N 1
ATOM 720 C CA . VAL A 1 93 ? -10.375 14.742 4.371 1 98.44 93 VAL A CA 1
ATOM 721 C C . VAL A 1 93 ? -11.234 15.594 3.438 1 98.44 93 VAL A C 1
ATOM 723 O O . VAL A 1 93 ? -10.805 15.938 2.334 1 98.44 93 VAL A O 1
ATOM 726 N N . LYS A 1 94 ? -12.359 15.961 3.883 1 97.94 94 LYS A N 1
ATOM 727 C CA . LYS A 1 94 ? -13.297 16.734 3.072 1 97.94 94 LYS A CA 1
ATOM 728 C C . LYS A 1 94 ? -12.742 18.141 2.785 1 97.94 94 LYS A C 1
ATOM 730 O O . LYS A 1 94 ? -13.133 18.766 1.805 1 97.94 94 LYS A O 1
ATOM 735 N N . SER A 1 95 ? -11.875 18.594 3.631 1 98 95 SER A N 1
ATOM 736 C CA . SER A 1 95 ? -11.312 19.922 3.455 1 98 95 SER A CA 1
ATOM 737 C C . SER A 1 95 ? -10.234 19.938 2.381 1 98 95 SER A C 1
ATOM 739 O O . SER A 1 95 ? -9.797 21 1.93 1 98 95 SER A O 1
ATOM 741 N N . LEU A 1 96 ? -9.766 18.828 1.95 1 97.75 96 LEU A N 1
ATOM 742 C CA . LEU A 1 96 ? -8.711 18.688 0.945 1 97.75 96 LEU A CA 1
ATOM 743 C C . LEU A 1 96 ? -9.305 18.719 -0.461 1 97.75 96 LEU A C 1
ATOM 745 O O . LEU A 1 96 ? -10.445 18.297 -0.67 1 97.75 96 LEU A O 1
ATOM 749 N N . GLY A 1 97 ? -8.555 19.25 -1.366 1 96.69 97 GLY A N 1
ATOM 750 C CA . GLY A 1 97 ? -8.906 19.109 -2.77 1 96.69 97 GLY A CA 1
ATOM 751 C C . GLY A 1 97 ? -8.688 17.703 -3.295 1 96.69 97 GLY A C 1
ATOM 752 O O . GLY A 1 97 ? -8.062 16.875 -2.625 1 96.69 97 GLY A O 1
ATOM 753 N N . SER A 1 98 ? -9.117 17.422 -4.496 1 95.94 98 SER A N 1
ATOM 754 C CA . SER A 1 98 ? -9.055 16.094 -5.082 1 95.94 98 SER A CA 1
ATOM 755 C C . SER A 1 98 ? -7.617 15.609 -5.219 1 95.94 98 SER A C 1
ATOM 757 O O . SER A 1 98 ? -7.309 14.461 -4.902 1 95.94 98 SER A O 1
ATOM 759 N N . ALA A 1 99 ? -6.781 16.5 -5.684 1 95.81 99 ALA A N 1
ATOM 760 C CA . ALA A 1 99 ? -5.379 16.141 -5.848 1 95.81 99 ALA A CA 1
ATOM 761 C C . ALA A 1 99 ? -4.738 15.797 -4.504 1 95.81 99 ALA A C 1
ATOM 763 O O . ALA A 1 99 ? -3.922 14.875 -4.41 1 95.81 99 ALA A O 1
ATOM 764 N N . GLU A 1 100 ? -5.129 16.547 -3.521 1 97.38 100 GLU A N 1
ATOM 765 C CA . GLU A 1 100 ? -4.605 16.312 -2.178 1 97.38 100 GLU A CA 1
ATOM 766 C C . GLU A 1 100 ? -5.152 15.023 -1.592 1 97.38 100 GLU A C 1
ATOM 768 O O . GLU A 1 100 ? -4.438 14.297 -0.9 1 97.38 100 GLU A O 1
ATOM 773 N N . GLN A 1 101 ? -6.402 14.75 -1.853 1 97.75 101 GLN A N 1
ATOM 774 C CA . GLN A 1 101 ? -6.988 13.484 -1.43 1 97.75 101 GLN A CA 1
ATOM 775 C C . GLN A 1 101 ? -6.281 12.297 -2.084 1 97.75 101 GLN A C 1
ATOM 777 O O . GLN A 1 101 ? -5.98 11.305 -1.422 1 97.75 101 GLN A O 1
ATOM 782 N N . ASP A 1 102 ? -5.984 12.492 -3.355 1 96.69 102 ASP A N 1
ATOM 783 C CA . ASP A 1 102 ? -5.262 11.438 -4.062 1 96.69 102 ASP A CA 1
ATOM 784 C C . ASP A 1 102 ? -3.877 11.219 -3.453 1 96.69 102 ASP A C 1
ATOM 786 O O . ASP A 1 102 ? -3.469 10.078 -3.225 1 96.69 102 ASP A O 1
ATOM 790 N N . ALA A 1 103 ? -3.201 12.297 -3.236 1 97.19 103 ALA A N 1
ATOM 791 C CA . ALA A 1 103 ? -1.872 12.203 -2.637 1 97.19 103 ALA A CA 1
ATOM 792 C C . ALA A 1 103 ? -1.935 11.539 -1.267 1 97.19 103 ALA A C 1
ATOM 794 O O . ALA A 1 103 ? -1.091 10.695 -0.94 1 97.19 103 ALA A O 1
ATOM 795 N N . LEU A 1 104 ? -2.9 11.883 -0.479 1 97.94 104 LEU A N 1
ATOM 796 C CA . LEU A 1 104 ? -3.096 11.297 0.845 1 97.94 104 LEU A CA 1
ATOM 797 C C . LEU A 1 104 ? -3.283 9.789 0.754 1 97.94 104 LEU A C 1
ATOM 799 O O . LEU A 1 104 ? -2.641 9.031 1.487 1 97.94 104 LEU A O 1
ATOM 803 N N . LEU A 1 105 ? -4.078 9.406 -0.135 1 96.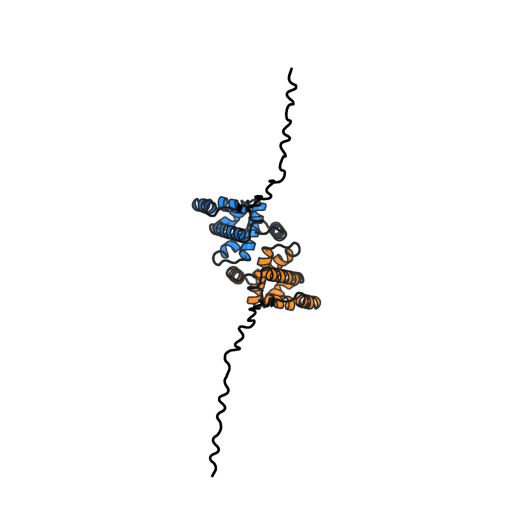88 105 LEU A N 1
ATOM 804 C CA . LEU A 1 105 ? -4.328 7.984 -0.311 1 96.88 105 LEU A CA 1
ATOM 805 C C . LEU A 1 105 ? -3.061 7.258 -0.751 1 96.88 105 LEU A C 1
ATOM 807 O O . LEU A 1 105 ? -2.779 6.152 -0.283 1 96.88 105 LEU A O 1
ATOM 811 N N . LYS A 1 106 ? -2.271 7.848 -1.601 1 96.5 106 LYS A N 1
ATOM 812 C CA . LYS A 1 106 ? -0.998 7.262 -2.012 1 96.5 106 LYS A CA 1
ATOM 813 C C . LYS A 1 106 ? -0.063 7.086 -0.817 1 96.5 106 LYS A C 1
ATOM 815 O O . LYS A 1 106 ? 0.585 6.047 -0.678 1 96.5 106 LYS A O 1
ATOM 820 N N . PHE A 1 107 ? -0.027 8.039 0.06 1 96.56 107 PHE A N 1
ATOM 821 C CA . PHE A 1 107 ? 0.809 7.953 1.252 1 96.56 107 PHE A CA 1
ATOM 822 C C . PHE A 1 107 ? 0.337 6.832 2.168 1 96.56 107 PHE A C 1
ATOM 824 O O . PHE A 1 107 ? 1.152 6.117 2.752 1 96.56 107 PHE A O 1
ATOM 831 N N . ILE A 1 108 ? -0.912 6.738 2.305 1 96 108 ILE A N 1
ATOM 832 C CA . ILE A 1 108 ? -1.482 5.695 3.148 1 96 108 ILE A CA 1
ATOM 833 C C . ILE A 1 108 ? -1.077 4.324 2.617 1 96 108 ILE A C 1
ATOM 835 O O . ILE A 1 108 ? -0.631 3.463 3.379 1 96 108 ILE A O 1
ATOM 839 N N . TYR A 1 109 ? -1.194 4.168 1.321 1 94.81 109 TYR A N 1
ATOM 840 C CA . TYR A 1 109 ? -0.825 2.889 0.727 1 94.81 109 TYR A CA 1
ATOM 841 C C . TYR A 1 109 ? 0.669 2.629 0.877 1 94.81 109 TYR A C 1
ATOM 843 O O . TYR A 1 109 ? 1.089 1.489 1.096 1 94.81 109 TYR A O 1
ATOM 851 N N . LYS A 1 110 ? 1.427 3.654 0.745 1 94.75 110 LYS A N 1
ATOM 852 C CA . LYS A 1 110 ? 2.857 3.51 0.998 1 94.75 110 LYS A CA 1
ATOM 853 C C . LYS A 1 110 ? 3.121 3.098 2.443 1 94.75 110 LYS A C 1
ATOM 855 O O . LYS A 1 110 ? 3.973 2.248 2.707 1 94.75 110 LYS A O 1
ATOM 860 N N . GLY A 1 111 ? 2.467 3.658 3.303 1 94.19 111 GLY A N 1
ATOM 861 C CA . GLY A 1 111 ? 2.584 3.289 4.703 1 94.19 111 GLY A CA 1
ATOM 862 C C . GLY A 1 111 ? 2.205 1.846 4.977 1 94.19 111 GLY A C 1
ATOM 863 O O . GLY A 1 111 ? 2.859 1.165 5.77 1 94.19 111 GLY A O 1
ATOM 864 N N . PHE A 1 112 ? 1.177 1.411 4.285 1 93.31 112 PHE A N 1
ATOM 865 C CA . PHE A 1 112 ? 0.745 0.027 4.445 1 93.31 112 PHE A CA 1
ATOM 866 C C . PHE A 1 112 ? 1.827 -0.936 3.975 1 93.31 112 PHE A C 1
ATOM 868 O O . PHE A 1 112 ? 1.951 -2.045 4.5 1 93.31 112 PHE A O 1
ATOM 875 N N . SER A 1 113 ? 2.564 -0.516 2.963 1 92.06 113 SER A N 1
ATOM 876 C CA . SER A 1 113 ? 3.576 -1.392 2.383 1 92.06 113 SER A CA 1
ATOM 877 C C . SER A 1 113 ? 4.863 -1.371 3.201 1 92.06 113 SER A C 1
ATOM 879 O O . SER A 1 113 ? 5.73 -2.227 3.025 1 92.06 113 SER A O 1
ATOM 881 N N . GLU A 1 114 ? 4.988 -0.391 4.035 1 86.44 114 GLU A N 1
ATOM 882 C CA . GLU A 1 114 ? 6.156 -0.225 4.895 1 86.44 114 GLU A CA 1
ATOM 883 C C . GLU A 1 114 ? 5.75 -0.016 6.348 1 86.44 114 GLU A C 1
ATOM 885 O O . GLU A 1 114 ? 5.918 1.076 6.895 1 86.44 114 GLU A O 1
ATOM 890 N N . PRO A 1 115 ? 5.391 -1.158 6.895 1 75.56 115 PRO A N 1
ATOM 891 C CA . PRO A 1 115 ? 4.812 -0.973 8.227 1 75.56 115 PRO A CA 1
ATOM 892 C C . PRO A 1 115 ? 5.852 -0.556 9.266 1 75.56 115 PRO A C 1
ATOM 894 O O . PRO A 1 115 ? 7.008 -0.982 9.195 1 75.56 115 PRO A O 1
ATOM 897 N N . THR A 1 116 ? 5.477 0.52 9.891 1 70.81 116 THR A N 1
ATOM 898 C CA . THR A 1 116 ? 6.238 0.946 11.062 1 70.81 116 THR A CA 1
ATOM 899 C C . THR A 1 116 ? 5.414 0.79 12.336 1 70.81 116 THR A C 1
ATOM 901 O O . THR A 1 116 ? 4.184 0.738 12.281 1 70.81 116 THR A O 1
ATOM 904 N N . ASP A 1 117 ? 5.844 0.318 13.43 1 66.19 117 ASP A N 1
ATOM 905 C CA . ASP A 1 117 ? 5.199 -0.096 14.672 1 66.19 117 ASP A CA 1
ATOM 906 C C . ASP A 1 117 ? 4.164 0.932 15.117 1 66.19 117 ASP A C 1
ATOM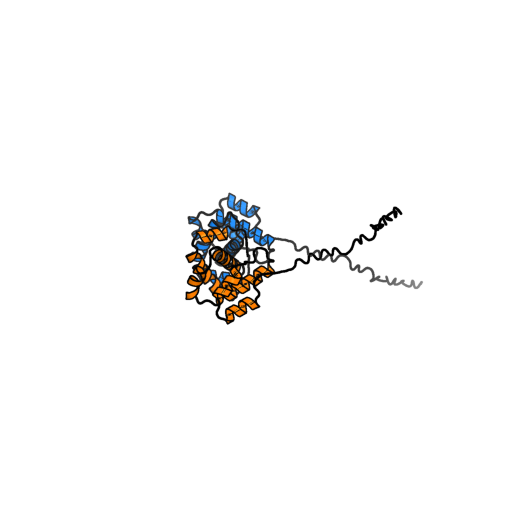 908 O O . ASP A 1 117 ? 3.074 0.567 15.57 1 66.19 117 ASP A O 1
ATOM 912 N N . SER A 1 118 ? 4.332 2.172 15.047 1 64.06 118 SER A N 1
ATOM 913 C CA . SER A 1 118 ? 3.529 3.07 15.867 1 64.06 118 SER A CA 1
ATOM 914 C C . SER A 1 118 ? 2.363 3.652 15.07 1 64.06 118 SER A C 1
ATOM 916 O O . SER A 1 118 ? 1.411 4.176 15.648 1 64.06 118 SER A O 1
ATOM 918 N N . SER A 1 119 ? 2.197 3.396 13.828 1 77.81 119 SER A N 1
ATOM 919 C CA . SER A 1 119 ? 1.272 4.25 13.086 1 77.81 119 SER A CA 1
ATOM 920 C C . SER A 1 119 ? 0.211 3.426 12.367 1 77.81 119 SER A C 1
ATOM 922 O O . SER A 1 119 ? -0.685 3.98 11.727 1 77.81 119 SER A O 1
ATOM 924 N N . CYS A 1 120 ? -0 2.266 12.664 1 84.75 120 CYS A N 1
ATOM 925 C CA . CYS A 1 120 ? -0.846 1.378 11.875 1 84.75 120 CYS A CA 1
ATOM 926 C C . CYS A 1 120 ? -2.32 1.701 12.086 1 84.75 120 CYS A C 1
ATOM 928 O O . CYS A 1 120 ? -3.096 1.729 11.125 1 84.75 120 CYS A O 1
ATOM 930 N N . GLY A 1 121 ? -2.656 2.018 13.375 1 87.62 121 GLY A N 1
ATOM 931 C CA . GLY A 1 121 ? -4.039 2.365 13.656 1 87.62 121 GLY A CA 1
ATOM 932 C C . GLY A 1 121 ? -4.488 3.641 12.969 1 87.62 121 GLY A C 1
ATOM 933 O O . GLY A 1 121 ? -5.578 3.693 12.398 1 87.62 121 GLY A O 1
ATOM 934 N N . SER A 1 122 ? -3.684 4.566 12.984 1 92.12 122 SER A N 1
ATOM 935 C CA . SER A 1 122 ? -4.008 5.84 12.359 1 92.12 122 SER A CA 1
ATOM 936 C C . SER A 1 122 ? -4.137 5.691 10.844 1 92.12 122 SER A C 1
ATOM 938 O O . SER A 1 122 ? -5.09 6.195 10.242 1 92.12 122 SER A O 1
ATOM 940 N N . LEU A 1 123 ? -3.201 4.973 10.266 1 93.38 123 LEU A N 1
ATOM 941 C CA . LEU A 1 123 ? -3.229 4.762 8.82 1 93.38 123 LEU A CA 1
ATOM 942 C C . LEU A 1 123 ? -4.516 4.062 8.398 1 93.38 123 LEU A C 1
ATOM 944 O O . LEU A 1 123 ? -5.16 4.469 7.426 1 93.38 123 LEU A O 1
ATOM 948 N N . LEU A 1 124 ? -4.879 3.135 9.125 1 91.88 124 LEU A N 1
ATOM 949 C CA . LEU A 1 124 ? -6.094 2.377 8.836 1 91.88 124 LEU A CA 1
ATOM 950 C C . LEU A 1 124 ? -7.328 3.264 8.953 1 91.88 124 LEU A C 1
ATOM 952 O O . LEU A 1 124 ? -8.195 3.244 8.078 1 91.88 124 LEU A O 1
ATOM 956 N N . SER A 1 125 ? -7.391 4.008 10.031 1 93.12 125 SER A N 1
ATOM 957 C CA . SER A 1 125 ? -8.516 4.91 10.242 1 93.12 125 SER A CA 1
ATOM 958 C C . SER A 1 125 ? -8.633 5.93 9.117 1 93.12 125 SER A C 1
ATOM 960 O O . SER A 1 125 ? -9.727 6.176 8.602 1 93.12 125 SER A O 1
ATOM 962 N N . TRP A 1 126 ? -7.582 6.441 8.75 1 96.88 126 TRP A N 1
ATOM 963 C CA . TRP A 1 126 ? -7.57 7.43 7.676 1 96.88 126 TRP A CA 1
ATOM 964 C C . TRP A 1 126 ? -7.941 6.789 6.34 1 96.88 126 TRP A C 1
ATOM 966 O O . TRP A 1 126 ? -8.656 7.387 5.535 1 96.88 126 TRP A O 1
ATOM 976 N N . HIS A 1 127 ? -7.438 5.586 6.113 1 95 127 HIS A N 1
ATOM 977 C CA . HIS A 1 127 ? -7.789 4.867 4.891 1 95 127 HIS A CA 1
ATOM 978 C C . HIS A 1 127 ? -9.297 4.719 4.754 1 95 127 HIS A C 1
ATOM 980 O O . HIS A 1 127 ? -9.867 5.008 3.699 1 95 127 HIS A O 1
ATOM 986 N N . GLU A 1 128 ? -9.891 4.336 5.777 1 93.75 128 GLU A N 1
ATOM 987 C CA . GLU A 1 128 ? -11.336 4.137 5.789 1 93.75 128 GLU A CA 1
ATOM 988 C C . GLU A 1 128 ? -12.07 5.43 5.449 1 93.75 128 GLU A C 1
ATOM 990 O O . GLU A 1 128 ? -12.984 5.43 4.617 1 93.75 128 GLU A O 1
ATOM 995 N N . LYS A 1 129 ? -11.664 6.504 6 1 96.88 129 LYS A N 1
ATOM 996 C CA . LYS A 1 129 ? -12.359 7.773 5.816 1 96.88 129 LYS A CA 1
ATOM 997 C C . LYS A 1 129 ? -12.086 8.359 4.434 1 96.88 129 LYS A C 1
ATOM 999 O O . LYS A 1 129 ? -12.992 8.898 3.791 1 96.88 129 LYS A O 1
ATOM 1004 N N . VAL A 1 130 ? -10.891 8.25 4.012 1 97.25 130 VAL A N 1
ATOM 1005 C CA . VAL A 1 130 ? -10.547 8.773 2.695 1 97.25 130 VAL A CA 1
ATOM 1006 C C . VAL A 1 130 ? -11.328 8.016 1.62 1 97.25 130 VAL A C 1
ATOM 1008 O O . VAL A 1 130 ? -11.883 8.625 0.705 1 97.25 130 VAL A O 1
ATOM 1011 N N . VAL A 1 131 ? -11.398 6.715 1.721 1 94.56 131 VAL A N 1
ATOM 1012 C CA . VAL A 1 131 ? -12.102 5.883 0.753 1 94.56 131 VAL A CA 1
ATOM 1013 C C . VAL A 1 131 ? -13.594 6.207 0.787 1 94.56 131 VAL A C 1
ATOM 1015 O O . VAL A 1 131 ? -14.25 6.254 -0.257 1 94.56 131 VAL A O 1
ATOM 1018 N N . ALA A 1 132 ? -14.094 6.406 1.967 1 95.06 132 ALA A N 1
ATOM 1019 C CA . ALA A 1 132 ? -15.508 6.754 2.094 1 95.06 132 ALA A CA 1
ATOM 1020 C C . ALA A 1 132 ? -15.812 8.078 1.4 1 95.06 132 ALA A C 1
ATOM 1022 O O . ALA A 1 132 ? -16.859 8.242 0.778 1 95.06 132 ALA A O 1
ATOM 1023 N N . VAL A 1 133 ? -14.922 9 1.475 1 96.38 133 VAL A N 1
ATOM 1024 C CA . VAL A 1 133 ? -15.125 10.336 0.936 1 96.38 133 VAL A CA 1
ATOM 1025 C C . VAL A 1 133 ? -14.883 10.336 -0.572 1 96.38 133 VAL A C 1
ATOM 1027 O O . VAL A 1 133 ? -15.641 10.945 -1.33 1 96.38 133 VAL A O 1
ATOM 1030 N N . THR A 1 134 ? -13.828 9.703 -1.021 1 94.62 134 THR A N 1
ATOM 1031 C CA . THR A 1 134 ? -13.43 9.742 -2.424 1 94.62 134 THR A CA 1
ATOM 1032 C C . THR A 1 134 ? -14.219 8.719 -3.236 1 94.62 134 THR A C 1
ATOM 1034 O O . THR A 1 134 ? -14.367 8.859 -4.453 1 94.62 134 THR A O 1
ATOM 1037 N N . GLY A 1 135 ? -14.656 7.617 -2.582 1 90.94 135 GLY A N 1
ATOM 1038 C CA . GLY A 1 135 ? -15.391 6.566 -3.264 1 90.94 135 GLY A CA 1
ATOM 1039 C C . GLY A 1 135 ? -14.523 5.723 -4.176 1 90.94 135 GLY A C 1
ATOM 1040 O O . GLY A 1 135 ? -13.297 5.898 -4.211 1 90.94 135 GLY A O 1
ATOM 1041 N N . ASN A 1 136 ? -15.125 4.832 -4.984 1 88 136 ASN A N 1
ATOM 1042 C CA . ASN A 1 136 ? -14.406 3.906 -5.855 1 88 136 ASN A CA 1
ATOM 1043 C C . ASN A 1 136 ? -13.672 4.641 -6.973 1 88 136 ASN A C 1
ATOM 1045 O O . ASN A 1 136 ? -12.602 4.211 -7.41 1 88 136 ASN A O 1
ATOM 1049 N N . GLY A 1 137 ? -14.273 5.707 -7.363 1 88.56 137 GLY A N 1
ATOM 1050 C CA . GLY A 1 137 ? -13.609 6.508 -8.383 1 88.56 137 GLY A CA 1
ATOM 1051 C C . GLY A 1 137 ? -12.273 7.062 -7.941 1 88.56 137 GLY A C 1
ATOM 1052 O O . GLY A 1 137 ? -11.305 7.039 -8.703 1 88.56 137 GLY A O 1
ATOM 1053 N N . GLY A 1 138 ? -12.172 7.512 -6.742 1 92.06 138 GLY A N 1
ATOM 1054 C CA . GLY A 1 138 ? -10.922 8.016 -6.199 1 92.06 138 GLY A CA 1
ATOM 1055 C C . GLY A 1 138 ? -9.875 6.938 -6.012 1 92.06 138 GLY A C 1
ATOM 1056 O O . GLY A 1 138 ? -8.703 7.141 -6.32 1 92.06 138 GLY A O 1
ATOM 1057 N N . ILE A 1 139 ? -10.312 5.828 -5.547 1 92.5 139 ILE A N 1
ATOM 1058 C CA . ILE A 1 139 ? -9.398 4.711 -5.332 1 92.5 139 ILE A CA 1
ATOM 1059 C C . ILE A 1 139 ? -8.805 4.27 -6.668 1 92.5 139 ILE A C 1
ATOM 1061 O O . ILE A 1 139 ? -7.59 4.066 -6.773 1 92.5 139 ILE A O 1
ATOM 1065 N N . MET A 1 140 ? -9.664 4.172 -7.648 1 88.75 140 MET A N 1
ATOM 1066 C CA . MET A 1 140 ? -9.219 3.734 -8.969 1 88.75 140 MET A CA 1
ATOM 1067 C C . MET A 1 140 ? -8.227 4.73 -9.562 1 88.75 140 MET A C 1
ATOM 1069 O O . MET A 1 140 ? -7.242 4.332 -10.188 1 88.75 140 MET A O 1
ATOM 1073 N N . ARG A 1 141 ? -8.539 5.938 -9.406 1 92.06 141 ARG A N 1
ATOM 1074 C CA . ARG A 1 141 ? -7.648 6.977 -9.906 1 92.06 141 ARG A CA 1
ATOM 1075 C C . ARG A 1 141 ? -6.266 6.863 -9.273 1 92.06 141 ARG A C 1
ATOM 1077 O O . ARG A 1 141 ? -5.25 6.992 -9.961 1 92.06 141 ARG A O 1
ATOM 1084 N N . VAL A 1 142 ? -6.242 6.625 -8.062 1 94 142 VAL A N 1
ATOM 1085 C CA . VAL A 1 142 ? -4.98 6.535 -7.34 1 94 142 VAL A CA 1
ATOM 1086 C C . VAL A 1 142 ? -4.238 5.262 -7.742 1 94 142 VAL A C 1
ATOM 1088 O O . VAL A 1 142 ? -3.029 5.289 -7.98 1 94 142 VAL A O 1
ATOM 1091 N N . LEU A 1 143 ? -4.973 4.211 -7.91 1 91.06 143 LEU A N 1
ATOM 1092 C CA . LEU A 1 143 ? -4.355 2.916 -8.172 1 91.06 143 LEU A CA 1
ATOM 1093 C C . LEU A 1 143 ? -3.883 2.822 -9.617 1 91.06 143 LEU A C 1
ATOM 1095 O O . LEU A 1 143 ? -3.094 1.939 -9.961 1 91.06 143 LEU A O 1
ATOM 1099 N N . THR A 1 144 ? -4.344 3.689 -10.477 1 89.5 144 THR A N 1
ATOM 1100 C CA . THR A 1 144 ? -3.934 3.662 -11.883 1 89.5 144 THR A CA 1
ATOM 1101 C C . THR A 1 144 ? -2.92 4.766 -12.164 1 89.5 144 THR A C 1
ATOM 1103 O O . THR A 1 144 ? -2.395 4.855 -13.281 1 89.5 144 THR A O 1
ATOM 1106 N N . ASP A 1 145 ? -2.723 5.598 -11.266 1 91.75 145 ASP A N 1
ATOM 1107 C CA . ASP A 1 145 ? -1.726 6.656 -11.398 1 91.75 145 ASP A CA 1
ATOM 1108 C C . ASP A 1 145 ? -0.317 6.117 -11.156 1 91.75 145 ASP A C 1
ATOM 1110 O O . ASP A 1 145 ? -0.015 5.621 -10.07 1 91.75 145 ASP A O 1
ATOM 1114 N N . ARG A 1 146 ? 0.604 6.324 -12.039 1 88.19 146 ARG A N 1
ATOM 1115 C CA . ARG A 1 146 ? 1.916 5.688 -12.016 1 88.19 146 ARG A CA 1
ATOM 1116 C C . ARG A 1 146 ? 2.881 6.445 -11.109 1 88.19 146 ARG A C 1
ATOM 1118 O O . ARG A 1 146 ? 3.961 5.945 -10.789 1 88.19 146 ARG A O 1
ATOM 1125 N N . LYS A 1 147 ? 2.451 7.594 -10.719 1 89.94 147 LYS A N 1
ATOM 1126 C CA . LYS A 1 147 ? 3.307 8.328 -9.797 1 89.94 147 LYS A CA 1
ATOM 1127 C C . LYS A 1 147 ? 3.229 7.734 -8.391 1 89.94 147 LYS A C 1
ATOM 1129 O O . LYS A 1 147 ? 2.141 7.438 -7.895 1 89.94 147 LYS A O 1
ATOM 1134 N N . SER A 1 148 ? 4.371 7.516 -7.867 1 90.5 148 SER A N 1
ATOM 1135 C CA . SER A 1 148 ? 4.402 6.934 -6.527 1 90.5 148 SER A CA 1
ATOM 1136 C C . SER A 1 148 ? 5.16 7.828 -5.555 1 90.5 148 SER A C 1
ATOM 1138 O O . SER A 1 148 ? 6.043 8.586 -5.957 1 90.5 148 SER A O 1
ATOM 1140 N N . VAL A 1 149 ? 4.711 7.75 -4.312 1 91.75 149 VAL A N 1
ATOM 1141 C CA . VAL A 1 149 ? 5.387 8.477 -3.244 1 91.75 149 VAL A CA 1
ATOM 1142 C C . VAL A 1 149 ? 6.203 7.508 -2.393 1 91.75 149 VAL A C 1
ATOM 1144 O O . VAL A 1 149 ? 5.945 6.305 -2.393 1 91.75 149 VAL A O 1
ATOM 1147 N N . MET B 1 1 ? 70.688 -63.438 17.547 1 29.23 1 MET B N 1
ATOM 1148 C CA . MET B 1 1 ? 69.312 -63.219 17.141 1 29.23 1 MET B CA 1
ATOM 1149 C C . MET B 1 1 ? 69.125 -61.781 16.703 1 29.23 1 MET B C 1
ATOM 1151 O O . MET B 1 1 ? 69.312 -60.844 17.484 1 29.23 1 MET B O 1
ATOM 1155 N N . SER B 1 2 ? 69.375 -61.344 15.391 1 31.53 2 SER B N 1
ATOM 1156 C CA . SER B 1 2 ? 69.75 -60.094 14.805 1 31.53 2 SER B CA 1
ATOM 1157 C C . SER B 1 2 ? 68.688 -59.031 14.961 1 31.53 2 SER B C 1
ATOM 1159 O O . SER B 1 2 ? 67.562 -59.219 14.594 1 31.53 2 SER B O 1
ATOM 1161 N N . LYS B 1 3 ? 68.75 -58.125 16.047 1 30.91 3 LYS B N 1
ATOM 1162 C CA . LYS B 1 3 ? 68 -56.938 16.438 1 30.91 3 LYS B CA 1
ATOM 1163 C C . LYS B 1 3 ? 68 -55.906 15.328 1 30.91 3 LYS B C 1
ATOM 1165 O O . LYS B 1 3 ? 69.062 -55.281 15.055 1 30.91 3 LYS B O 1
ATOM 1170 N N . SER B 1 4 ? 67.375 -56.219 14.148 1 36.25 4 SER B N 1
ATOM 1171 C CA . SER B 1 4 ? 67.375 -55.312 13 1 36.25 4 SER B CA 1
ATOM 1172 C C . SER B 1 4 ? 66.75 -53.969 13.391 1 36.25 4 SER B C 1
ATOM 1174 O O . SER B 1 4 ? 65.688 -53.906 14 1 36.25 4 SER B O 1
ATOM 1176 N N . SER B 1 5 ? 67.562 -52.969 13.656 1 36.47 5 SER B N 1
ATOM 1177 C CA . SER B 1 5 ? 67.438 -51.531 13.945 1 36.47 5 SER B CA 1
ATOM 1178 C C . SER B 1 5 ? 66.5 -50.844 12.953 1 36.47 5 SER B C 1
ATOM 1180 O O . SER B 1 5 ? 66.75 -50.875 11.742 1 36.47 5 SER B O 1
ATOM 1182 N N . GLN B 1 6 ? 65.188 -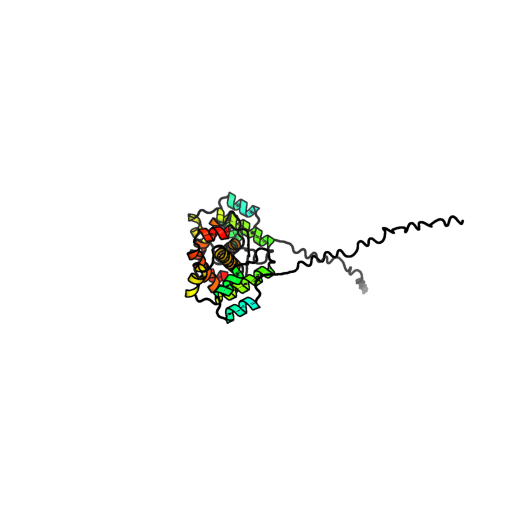50.812 13.133 1 33 6 GLN B N 1
ATOM 1183 C CA . GLN B 1 6 ? 64.062 -50.219 12.367 1 33 6 GLN B CA 1
ATOM 1184 C C . GLN B 1 6 ? 64.312 -48.75 12.109 1 33 6 GLN B C 1
ATOM 1186 O O . GLN B 1 6 ? 64.562 -47.969 13.047 1 33 6 GLN B O 1
ATOM 1191 N N . SER B 1 7 ? 64.938 -48.312 11.008 1 34.47 7 SER B N 1
ATOM 1192 C CA . SER B 1 7 ? 65.312 -47.062 10.391 1 34.47 7 SER B CA 1
ATOM 1193 C C . SER B 1 7 ? 64.125 -46.125 10.336 1 34.47 7 SER B C 1
ATOM 1195 O O . SER B 1 7 ? 63.062 -46.438 9.742 1 34.47 7 SER B O 1
ATOM 1197 N N . THR B 1 8 ? 63.781 -45.344 11.414 1 36.09 8 THR B N 1
ATOM 1198 C CA . THR B 1 8 ? 62.719 -44.344 11.562 1 36.09 8 THR B CA 1
ATOM 1199 C C . THR B 1 8 ? 62.906 -43.219 10.539 1 36.09 8 THR B C 1
ATOM 1201 O O . THR B 1 8 ? 63.875 -42.469 10.602 1 36.09 8 THR B O 1
ATOM 1204 N N . ASN B 1 9 ? 62.656 -43.406 9.234 1 32.31 9 ASN B N 1
ATOM 1205 C CA . ASN B 1 9 ? 62.719 -42.406 8.18 1 32.31 9 ASN B CA 1
ATOM 1206 C C . ASN B 1 9 ? 61.812 -41.219 8.516 1 32.31 9 ASN B C 1
ATOM 1208 O O . ASN B 1 9 ? 60.594 -41.375 8.633 1 32.31 9 ASN B O 1
ATOM 1212 N N . PHE B 1 10 ? 62.25 -40.25 9.398 1 38.72 10 PHE B N 1
ATOM 1213 C CA . PHE B 1 10 ? 61.594 -39 9.711 1 38.72 10 PHE B CA 1
ATOM 1214 C C . PHE B 1 10 ? 61.344 -38.188 8.438 1 38.72 10 PHE B C 1
ATOM 1216 O O . PHE B 1 10 ? 62.281 -37.844 7.727 1 38.72 10 PHE B O 1
ATOM 1223 N N . ARG B 1 11 ? 60.25 -38.469 7.723 1 36.88 11 ARG B N 1
ATOM 1224 C CA . ARG B 1 11 ? 59.781 -37.75 6.551 1 36.88 11 ARG B CA 1
ATOM 1225 C C . ARG B 1 11 ? 59.75 -36.219 6.809 1 36.88 11 ARG B C 1
ATOM 1227 O O . ARG B 1 11 ? 59.156 -35.781 7.793 1 36.88 11 ARG B O 1
ATOM 1234 N N . LYS B 1 12 ? 60.719 -35.438 6.367 1 32.31 12 LYS B N 1
ATOM 1235 C CA . LYS B 1 12 ? 60.906 -33.969 6.316 1 32.31 12 LYS B CA 1
ATOM 1236 C C . LYS B 1 12 ? 59.688 -33.281 5.719 1 32.31 12 LYS B C 1
ATOM 1238 O O . LYS B 1 12 ? 59.375 -33.5 4.547 1 32.31 12 LYS B O 1
ATOM 1243 N N . PHE B 1 13 ? 58.562 -33.125 6.402 1 32.12 13 PHE B N 1
ATOM 1244 C CA . PHE B 1 13 ? 57.375 -32.344 6 1 32.12 13 PHE B CA 1
ATOM 1245 C C . PHE B 1 13 ? 57.75 -30.922 5.641 1 32.12 13 PHE B C 1
ATOM 1247 O O . PHE B 1 13 ? 58.25 -30.172 6.488 1 32.12 13 PHE B O 1
ATOM 1254 N N . ASN B 1 14 ? 58.344 -30.641 4.465 1 36.72 14 ASN B N 1
ATOM 1255 C CA . ASN B 1 14 ? 58.594 -29.312 3.93 1 36.72 14 ASN B CA 1
ATOM 1256 C C . ASN B 1 14 ? 57.375 -28.422 4.02 1 36.72 14 ASN B C 1
ATOM 1258 O O . ASN B 1 14 ? 56.312 -28.719 3.436 1 36.72 14 ASN B O 1
ATOM 1262 N N . VAL B 1 15 ? 57.219 -27.578 5.059 1 37.88 15 VAL B N 1
ATOM 1263 C CA . VAL B 1 15 ? 56.25 -26.516 5.406 1 37.88 15 VAL B CA 1
ATOM 1264 C C . VAL B 1 15 ? 56.125 -25.531 4.238 1 37.88 15 VAL B C 1
ATOM 1266 O O . VAL B 1 15 ? 55.375 -24.578 4.309 1 37.88 15 VAL B O 1
ATOM 1269 N N . ASP B 1 16 ? 57.156 -25.5 3.352 1 33.91 16 ASP B N 1
ATOM 1270 C CA . ASP B 1 16 ? 57.156 -24.281 2.541 1 33.91 16 ASP B CA 1
ATOM 1271 C C . ASP B 1 16 ? 55.844 -24.141 1.748 1 33.91 16 ASP B C 1
ATOM 1273 O O . ASP B 1 16 ? 55.531 -23.062 1.266 1 33.91 16 ASP B O 1
ATOM 1277 N N . A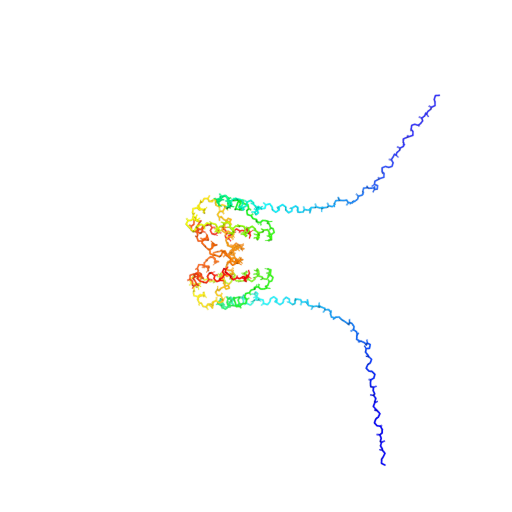SP B 1 17 ? 55.5 -25.234 1.043 1 35.72 17 ASP B N 1
ATOM 1278 C CA . ASP B 1 17 ? 54.625 -24.875 -0.089 1 35.72 17 ASP B CA 1
ATOM 1279 C C . ASP B 1 17 ? 53.281 -24.328 0.385 1 35.72 17 ASP B C 1
ATOM 1281 O O . ASP B 1 17 ? 52.25 -24.969 0.215 1 35.72 17 ASP B O 1
ATOM 1285 N N . LEU B 1 18 ? 53.125 -24 1.624 1 31.23 18 LEU B N 1
ATOM 1286 C CA . LEU B 1 18 ? 51.812 -23.453 1.896 1 31.23 18 LEU B CA 1
ATOM 1287 C C . LEU B 1 18 ? 51.5 -22.281 0.974 1 31.23 18 LEU B C 1
ATOM 1289 O O . LEU B 1 18 ? 52.094 -21.219 1.104 1 31.23 18 LEU B O 1
ATOM 1293 N N . ASP B 1 19 ? 51.406 -22.594 -0.365 1 31.89 19 ASP B N 1
ATOM 1294 C CA . ASP B 1 19 ? 50.875 -21.672 -1.364 1 31.89 19 ASP B CA 1
ATOM 1295 C C . ASP B 1 19 ? 49.688 -20.891 -0.826 1 31.89 19 ASP B C 1
ATOM 1297 O O . ASP B 1 19 ? 48.844 -21.469 -0.149 1 31.89 19 ASP B O 1
ATOM 1301 N N . GLU B 1 20 ? 49.812 -19.578 -0.539 1 35.19 20 GLU B N 1
ATOM 1302 C CA . GLU B 1 20 ? 48.875 -18.484 -0.376 1 35.19 20 GLU B CA 1
ATOM 1303 C C . GLU B 1 20 ? 47.75 -18.562 -1.387 1 35.19 20 GLU B C 1
ATOM 1305 O O . GLU B 1 20 ? 47.5 -17.609 -2.125 1 35.19 20 GLU B O 1
ATOM 1310 N N . ASP B 1 21 ? 47.531 -19.703 -2.09 1 31.58 21 ASP B N 1
ATOM 1311 C CA . ASP B 1 21 ? 46.594 -19.625 -3.191 1 31.58 21 ASP B CA 1
ATOM 1312 C C . ASP B 1 21 ? 45.344 -18.828 -2.787 1 31.58 21 ASP B C 1
ATOM 1314 O O . ASP B 1 21 ? 45.094 -18.625 -1.598 1 31.58 21 ASP B O 1
ATOM 1318 N N . ARG B 1 22 ? 44.25 -18.859 -3.857 1 29.86 22 ARG B N 1
ATOM 1319 C CA . ARG B 1 22 ? 43.062 -18.25 -4.5 1 29.86 22 ARG B CA 1
ATOM 1320 C C . ARG B 1 22 ? 41.844 -18.328 -3.598 1 29.86 22 ARG B C 1
ATOM 1322 O O . ARG B 1 22 ? 41.156 -19.344 -3.566 1 29.86 22 ARG B O 1
ATOM 1329 N N . PHE B 1 23 ? 42.031 -18.188 -2.357 1 32.16 23 PHE B N 1
ATOM 1330 C CA . PHE B 1 23 ? 40.719 -17.922 -1.759 1 32.16 23 PHE B CA 1
ATOM 1331 C C . PHE B 1 23 ? 39.969 -16.859 -2.545 1 32.16 23 PHE B C 1
ATOM 1333 O O . PHE B 1 23 ? 40.25 -15.664 -2.41 1 32.16 23 PHE B O 1
ATOM 1340 N N . GLN B 1 24 ? 39.938 -16.984 -3.871 1 31.98 24 GLN B N 1
ATOM 1341 C CA . GLN B 1 24 ? 38.875 -16.156 -4.484 1 31.98 24 GLN B CA 1
ATOM 1342 C C . GLN B 1 24 ? 37.594 -16.188 -3.66 1 31.98 24 GLN B C 1
ATOM 1344 O O . GLN B 1 24 ? 37.062 -17.25 -3.395 1 31.98 24 GLN B O 1
ATOM 1349 N N . ASP B 1 25 ? 37.594 -15.352 -2.688 1 33.62 25 ASP B N 1
ATOM 1350 C CA . ASP B 1 25 ? 36.344 -14.898 -2.086 1 33.62 25 ASP B CA 1
ATOM 1351 C C . ASP B 1 25 ? 35.219 -14.883 -3.115 1 33.62 25 ASP B C 1
ATOM 1353 O O . ASP B 1 25 ? 35.031 -13.898 -3.838 1 33.62 25 ASP B O 1
ATOM 1357 N N . ASP B 1 26 ? 35.25 -15.758 -4.129 1 33.97 26 ASP B N 1
ATOM 1358 C CA . ASP B 1 26 ? 34 -15.766 -4.895 1 33.97 26 ASP B CA 1
ATOM 1359 C C . ASP B 1 26 ? 32.812 -15.922 -3.973 1 33.97 26 ASP B C 1
ATOM 1361 O O . ASP B 1 26 ? 32.406 -17.047 -3.65 1 33.97 26 ASP B O 1
ATOM 1365 N N . THR B 1 27 ? 32.844 -15.391 -2.789 1 34.41 27 THR B N 1
ATOM 1366 C CA . THR B 1 27 ? 31.469 -15.305 -2.287 1 34.41 27 THR B CA 1
ATOM 1367 C C . THR B 1 27 ? 30.516 -14.852 -3.391 1 34.41 27 THR B C 1
ATOM 1369 O O . THR B 1 27 ? 30.484 -13.68 -3.756 1 34.41 27 THR B O 1
ATOM 1372 N N . THR B 1 28 ? 30.703 -15.305 -4.59 1 33.53 28 THR B N 1
ATOM 1373 C CA . THR B 1 28 ? 29.516 -15.047 -5.398 1 33.53 28 THR B CA 1
ATOM 1374 C C . THR B 1 28 ? 28.25 -15.18 -4.562 1 33.53 28 THR B C 1
ATOM 1376 O O . THR B 1 28 ? 28.078 -16.172 -3.838 1 33.53 28 THR B O 1
ATOM 1379 N N . ALA B 1 29 ? 27.828 -14.141 -3.943 1 34.66 29 ALA B N 1
ATOM 1380 C CA . ALA B 1 29 ? 26.406 -14.07 -3.576 1 34.66 29 ALA B CA 1
ATOM 1381 C C . ALA B 1 29 ? 25.562 -14.945 -4.492 1 34.66 29 ALA B C 1
ATOM 1383 O O . ALA B 1 29 ? 25.453 -14.68 -5.691 1 34.66 29 ALA B O 1
ATOM 1384 N N . SER B 1 30 ? 25.734 -16.188 -4.605 1 35.47 30 SER B N 1
ATOM 1385 C CA . SER B 1 30 ? 24.734 -17.016 -5.277 1 35.47 30 SER B CA 1
ATOM 1386 C C . SER B 1 30 ? 23.375 -16.344 -5.273 1 35.47 30 SER B C 1
ATOM 1388 O O . SER B 1 30 ? 22.812 -16.078 -4.211 1 35.47 30 SER B O 1
ATOM 1390 N N . ASP B 1 31 ? 23.078 -15.391 -6.043 1 37.94 31 ASP B N 1
ATOM 1391 C CA . ASP B 1 31 ? 21.734 -14.953 -6.395 1 37.94 31 ASP B CA 1
ATOM 1392 C C . ASP B 1 31 ? 20.75 -16.125 -6.375 1 37.94 31 ASP B C 1
ATOM 1394 O O . ASP B 1 31 ? 20.578 -16.812 -7.383 1 37.94 31 ASP B O 1
ATOM 1398 N N . GLU B 1 32 ? 20.875 -17.109 -5.844 1 43.12 32 GLU B N 1
ATOM 1399 C CA . GLU B 1 32 ? 19.797 -18.047 -5.555 1 43.12 32 GLU B CA 1
ATOM 1400 C C . GLU B 1 32 ? 18.453 -17.344 -5.48 1 43.12 32 GLU B C 1
ATOM 1402 O O . GLU B 1 32 ? 18.031 -16.891 -4.41 1 43.12 32 GLU B O 1
ATOM 1407 N N . THR B 1 33 ? 18.266 -16.297 -6.18 1 50.78 33 THR B N 1
ATOM 1408 C CA . THR B 1 33 ? 16.984 -15.586 -6.156 1 50.78 33 THR B CA 1
ATOM 1409 C C . THR B 1 33 ? 15.82 -16.578 -6.125 1 50.78 33 THR B C 1
ATOM 1411 O O . THR B 1 33 ? 15.461 -17.156 -7.152 1 50.78 33 THR B O 1
ATOM 1414 N N . GLY B 1 34 ? 15.898 -17.531 -5.238 1 63.88 34 GLY B N 1
ATOM 1415 C CA . GLY B 1 34 ? 15.141 -18.719 -4.91 1 63.88 34 GLY B CA 1
ATOM 1416 C C . GLY B 1 34 ? 13.641 -18.516 -4.945 1 63.88 34 GLY B C 1
ATOM 1417 O O . GLY B 1 34 ? 12.883 -19.312 -4.395 1 63.88 34 GLY B O 1
ATOM 1418 N N . GLY B 1 35 ? 13.148 -17.406 -5.406 1 78.62 35 GLY B N 1
ATOM 1419 C CA . GLY B 1 35 ? 11.695 -17.312 -5.477 1 78.62 35 GLY B CA 1
ATOM 1420 C C . GLY B 1 35 ? 11.102 -18.078 -6.641 1 78.62 35 GLY B C 1
ATOM 1421 O O . GLY B 1 35 ? 11.828 -18.719 -7.402 1 78.62 35 GLY B O 1
ATOM 1422 N N . PRO B 1 36 ? 9.797 -18.25 -6.605 1 90.5 36 PRO B N 1
ATOM 1423 C CA . PRO B 1 36 ? 9.117 -18.984 -7.68 1 90.5 36 PRO B CA 1
ATOM 1424 C C . PRO B 1 36 ? 9.492 -18.469 -9.07 1 90.5 36 PRO B C 1
ATOM 1426 O O . PRO B 1 36 ? 9.68 -17.266 -9.258 1 90.5 36 PRO B O 1
ATOM 1429 N N . SER B 1 37 ? 9.75 -19.391 -9.977 1 92.62 37 SER B N 1
ATOM 1430 C CA . SER B 1 37 ? 10.062 -19 -11.344 1 92.62 37 SER B CA 1
ATOM 1431 C C . SER B 1 37 ? 8.797 -18.656 -12.125 1 92.62 37 SER B C 1
ATOM 1433 O O . SER B 1 37 ? 7.734 -19.219 -11.867 1 92.62 37 SER B O 1
ATOM 1435 N N . GLU B 1 38 ? 8.961 -17.766 -13.039 1 94.69 38 GLU B N 1
ATOM 1436 C CA . GLU B 1 38 ? 7.852 -17.422 -13.922 1 94.69 38 GLU B CA 1
ATOM 1437 C C . GLU B 1 38 ? 7.312 -18.656 -14.648 1 94.69 38 GLU B C 1
ATOM 1439 O O . GLU B 1 38 ? 6.102 -18.797 -14.828 1 94.69 38 GLU B O 1
ATOM 1444 N N . GLY B 1 39 ? 8.219 -19.5 -15.062 1 95.94 39 GLY B N 1
ATOM 1445 C CA . GLY B 1 39 ? 7.828 -20.719 -15.75 1 95.94 39 GLY B CA 1
ATOM 1446 C C . GLY B 1 39 ? 6.984 -21.641 -14.883 1 95.94 39 GLY B C 1
ATOM 1447 O O . GLY B 1 39 ? 5.984 -22.188 -15.352 1 95.94 39 GLY B O 1
ATOM 1448 N N . ASP B 1 40 ? 7.328 -21.828 -13.656 1 95.69 40 ASP B N 1
ATOM 1449 C CA . ASP B 1 40 ? 6.578 -22.672 -12.734 1 95.69 40 ASP B CA 1
ATOM 1450 C C . ASP B 1 40 ? 5.164 -22.141 -12.523 1 95.69 40 ASP B C 1
ATOM 1452 O O . ASP B 1 40 ? 4.191 -22.891 -12.594 1 95.69 40 ASP B O 1
ATOM 1456 N N . VAL B 1 41 ? 5.059 -20.891 -12.305 1 97.5 41 VAL B N 1
ATOM 1457 C CA . VAL B 1 41 ? 3.768 -20.25 -12.055 1 97.5 41 VAL B CA 1
ATOM 1458 C C . VAL B 1 41 ? 2.898 -20.344 -13.312 1 97.5 41 VAL B C 1
ATOM 1460 O O . VAL B 1 41 ? 1.72 -20.703 -13.227 1 97.5 41 VAL B O 1
ATOM 1463 N N . GLN B 1 42 ? 3.508 -20.109 -14.453 1 97.19 42 GLN B N 1
ATOM 1464 C CA . GLN B 1 42 ? 2.77 -20.141 -15.711 1 97.19 42 GLN B CA 1
ATOM 1465 C C . GLN B 1 42 ? 2.244 -21.547 -15.992 1 97.19 42 GLN B C 1
ATOM 1467 O O . GLN B 1 42 ? 1.124 -21.719 -16.484 1 97.19 42 GLN B O 1
ATOM 1472 N N . ASN B 1 43 ? 3.07 -22.516 -15.688 1 97.5 43 ASN B N 1
ATOM 1473 C CA . ASN B 1 43 ? 2.666 -23.906 -15.883 1 97.5 43 ASN B CA 1
ATOM 1474 C C . ASN B 1 43 ? 1.45 -24.266 -15.031 1 97.5 43 ASN B C 1
ATOM 1476 O O . ASN B 1 43 ? 0.53 -24.938 -15.5 1 97.5 43 ASN B O 1
ATOM 1480 N N . LEU B 1 44 ? 1.454 -23.859 -13.812 1 98 44 LEU B N 1
ATOM 1481 C CA . LEU B 1 44 ? 0.329 -24.109 -12.914 1 98 44 LEU B CA 1
ATOM 1482 C C . LEU B 1 44 ? -0.929 -23.406 -13.422 1 98 44 LEU B C 1
ATOM 1484 O O . LEU B 1 44 ? -2.016 -23.984 -13.406 1 98 44 LEU B O 1
ATOM 1488 N N . LEU B 1 45 ? -0.772 -22.203 -13.898 1 97.81 45 LEU B N 1
ATOM 1489 C CA . LEU B 1 45 ? -1.909 -21.438 -14.398 1 97.81 45 LEU B CA 1
ATOM 1490 C C . LEU B 1 45 ? -2.482 -22.078 -15.664 1 97.81 45 LEU B C 1
ATOM 1492 O O . LEU B 1 45 ? -3.701 -22.141 -15.836 1 97.81 45 LEU B O 1
ATOM 1496 N N . ASN B 1 46 ? -1.646 -22.562 -16.484 1 97.19 46 ASN B N 1
ATOM 1497 C CA . ASN B 1 46 ? -2.08 -23.25 -17.688 1 97.19 46 ASN B CA 1
ATOM 1498 C C . ASN B 1 46 ? -2.896 -24.5 -17.359 1 97.19 46 ASN B C 1
ATOM 1500 O O . ASN B 1 46 ? -3.814 -24.859 -18.094 1 97.19 46 ASN B O 1
ATOM 1504 N N . GLY B 1 47 ? -2.541 -25.109 -16.312 1 97.69 47 GLY B N 1
ATOM 1505 C CA . GLY B 1 47 ? -3.264 -26.297 -15.859 1 97.69 47 GLY B CA 1
ATOM 1506 C C . GLY B 1 47 ? -4.48 -25.953 -15.016 1 97.69 47 GLY B C 1
ATOM 1507 O O . GLY B 1 47 ? -5.07 -26.828 -14.391 1 97.69 47 GLY B O 1
ATOM 1508 N N . LYS B 1 48 ? -4.832 -24.672 -14.883 1 97.06 48 LYS B N 1
ATOM 1509 C CA . LYS B 1 48 ? -5.953 -24.156 -14.102 1 97.06 48 LYS B CA 1
ATOM 1510 C C . LYS B 1 48 ? -5.793 -24.5 -12.625 1 97.06 48 LYS B C 1
ATOM 1512 O O . LYS B 1 48 ? -6.781 -24.766 -11.93 1 97.06 48 LYS B O 1
ATOM 1517 N N . LYS B 1 49 ? -4.516 -24.641 -12.203 1 98.06 49 LYS B N 1
ATOM 1518 C CA . LYS B 1 49 ? -4.176 -24.859 -10.797 1 98.06 49 LYS B CA 1
ATOM 1519 C C . LYS B 1 49 ? -3.852 -23.531 -10.109 1 98.06 49 LYS B C 1
ATOM 1521 O O . LYS B 1 49 ? -2.75 -23.359 -9.586 1 98.06 49 LYS B O 1
ATOM 1526 N N . ASN B 1 50 ? -4.824 -22.688 -10.039 1 98.12 50 ASN B N 1
ATOM 1527 C CA . ASN B 1 50 ? -4.641 -21.328 -9.539 1 98.12 50 ASN B CA 1
ATOM 1528 C C . ASN B 1 50 ? -4.277 -21.328 -8.055 1 98.12 50 ASN B C 1
ATOM 1530 O O . ASN B 1 50 ? -3.402 -20.562 -7.637 1 98.12 50 ASN B O 1
ATOM 1534 N N . ASN B 1 51 ? -4.879 -22.172 -7.281 1 98 51 ASN B N 1
ATOM 1535 C CA . ASN B 1 51 ? -4.59 -22.234 -5.852 1 98 51 ASN B CA 1
ATOM 1536 C C . ASN B 1 51 ? -3.154 -22.672 -5.582 1 98 51 ASN B C 1
ATOM 1538 O O . ASN B 1 51 ? -2.5 -22.156 -4.676 1 98 51 ASN B O 1
ATOM 1542 N N . ASP B 1 52 ? -2.734 -23.594 -6.375 1 98.06 52 ASP B N 1
ATOM 1543 C CA . ASP B 1 52 ? -1.355 -24.047 -6.227 1 98.06 52 ASP B CA 1
ATOM 1544 C C . ASP B 1 52 ? -0.368 -22.938 -6.566 1 98.06 52 ASP B C 1
ATOM 1546 O O . ASP B 1 52 ? 0.655 -22.781 -5.898 1 98.06 52 ASP B O 1
ATOM 1550 N N . ALA B 1 53 ? -0.664 -22.203 -7.625 1 98.38 53 ALA B N 1
ATOM 1551 C CA . ALA B 1 53 ? 0.169 -21.078 -8.016 1 98.38 53 ALA B CA 1
ATOM 1552 C C . ALA B 1 53 ? 0.223 -20.031 -6.91 1 98.38 53 ALA B C 1
ATOM 1554 O O . ALA B 1 53 ? 1.298 -19.531 -6.574 1 98.38 53 ALA B O 1
ATOM 1555 N N . LEU B 1 54 ? -0.933 -19.75 -6.355 1 98.38 54 LEU B N 1
ATOM 1556 C CA . LEU B 1 54 ? -1.048 -18.781 -5.27 1 98.38 54 LEU B CA 1
ATOM 1557 C C . LEU B 1 54 ? -0.224 -19.219 -4.062 1 98.38 54 LEU B C 1
ATOM 1559 O O . LEU B 1 54 ? 0.577 -18.453 -3.537 1 98.38 54 LEU B O 1
ATOM 1563 N N . LYS B 1 55 ? -0.334 -20.438 -3.701 1 97.94 55 LYS B N 1
ATOM 1564 C CA . LYS B 1 55 ? 0.381 -20.984 -2.547 1 97.94 55 LYS B CA 1
ATOM 1565 C C . LYS B 1 55 ? 1.886 -21.016 -2.799 1 97.94 55 LYS B C 1
ATOM 1567 O O . LYS B 1 55 ? 2.68 -20.781 -1.885 1 97.94 55 LYS B O 1
ATOM 1572 N N . LEU B 1 56 ? 2.256 -21.312 -3.98 1 97.38 56 LEU B N 1
ATOM 1573 C CA . LEU B 1 56 ? 3.668 -21.344 -4.344 1 97.38 56 LEU B CA 1
ATOM 1574 C C . LEU B 1 56 ? 4.34 -20 -4.059 1 97.38 56 LEU B C 1
ATOM 1576 O O . LEU B 1 56 ? 5.441 -19.969 -3.51 1 97.38 56 LEU B O 1
ATOM 1580 N N . ILE B 1 57 ? 3.693 -18.953 -4.41 1 97.56 57 ILE B N 1
ATOM 1581 C CA . ILE B 1 57 ? 4.238 -17.625 -4.223 1 97.56 57 ILE B CA 1
ATOM 1582 C C . ILE B 1 57 ? 4.18 -17.234 -2.746 1 97.56 57 ILE B C 1
ATOM 1584 O O . ILE B 1 57 ? 5.156 -16.719 -2.191 1 97.56 57 ILE B O 1
ATOM 1588 N N . LEU B 1 58 ? 3.098 -17.562 -2.039 1 97.94 58 LEU B N 1
ATOM 1589 C CA . LEU B 1 58 ? 2.826 -17.047 -0.696 1 97.94 58 LEU B CA 1
ATOM 1590 C C . LEU B 1 58 ? 3.582 -17.859 0.351 1 97.94 58 LEU B C 1
ATOM 1592 O O . LEU B 1 58 ? 3.764 -17.406 1.482 1 97.94 58 LEU B O 1
ATOM 1596 N N . SER B 1 59 ? 4 -19.047 -0.008 1 95.94 59 SER B N 1
ATOM 1597 C CA . SER B 1 59 ? 4.707 -19.891 0.94 1 95.94 59 SER B CA 1
ATOM 1598 C C . SER B 1 59 ? 6.137 -19.422 1.161 1 95.94 59 SER B C 1
ATOM 1600 O O . SER B 1 59 ? 6.777 -19.781 2.146 1 95.94 59 SER B O 1
ATOM 1602 N N . SER B 1 60 ? 6.637 -18.609 0.262 1 93.56 60 SER B N 1
ATOM 1603 C CA . SER B 1 60 ? 7.988 -18.078 0.401 1 93.56 60 SER B CA 1
ATOM 1604 C C . SER B 1 60 ? 8.07 -16.641 -0.091 1 93.56 60 SER B C 1
ATOM 1606 O O . SER B 1 60 ? 8.711 -16.359 -1.107 1 93.56 60 SER B O 1
ATOM 1608 N N . PRO B 1 61 ? 7.457 -15.766 0.679 1 94.94 61 PRO B N 1
ATOM 1609 C CA . PRO B 1 61 ? 7.504 -14.367 0.249 1 94.94 61 PRO B CA 1
ATOM 1610 C C . PRO B 1 61 ? 8.922 -13.789 0.252 1 94.94 61 PRO B C 1
ATOM 1612 O O . PRO B 1 61 ? 9.758 -14.211 1.057 1 94.94 61 PRO B O 1
ATOM 1615 N N . PRO B 1 62 ? 9.258 -12.875 -0.6 1 95.19 62 PRO B N 1
ATOM 1616 C CA . PRO B 1 62 ? 10.602 -12.336 -0.784 1 95.19 62 PRO B CA 1
ATOM 1617 C C . PRO B 1 62 ? 10.961 -11.273 0.255 1 95.19 62 PRO B C 1
ATOM 1619 O O . PRO B 1 62 ? 11.391 -10.172 -0.103 1 95.19 62 PRO B O 1
ATOM 1622 N N . TYR B 1 63 ? 10.992 -11.602 1.516 1 93.31 63 TYR B N 1
ATOM 1623 C CA . TYR B 1 63 ? 11.219 -10.641 2.59 1 93.31 63 TYR B CA 1
ATOM 1624 C C . TYR B 1 63 ? 12.656 -10.148 2.582 1 93.31 63 TYR B C 1
ATOM 1626 O O . TYR B 1 63 ? 12.922 -8.992 2.914 1 93.31 63 TYR B O 1
ATOM 1634 N N . ASN B 1 64 ? 13.578 -10.961 2.213 1 91.56 64 ASN B N 1
ATOM 1635 C CA . ASN B 1 64 ? 14.992 -10.609 2.258 1 91.56 64 ASN B CA 1
ATOM 1636 C C . ASN B 1 64 ? 15.586 -10.5 0.856 1 91.56 64 ASN B C 1
ATOM 1638 O O . ASN B 1 64 ? 16.812 -10.547 0.689 1 91.56 64 ASN B O 1
ATOM 1642 N N . ALA B 1 65 ? 14.789 -10.273 -0.083 1 93.38 65 ALA B N 1
ATOM 1643 C CA . ALA B 1 65 ? 15.227 -10.227 -1.475 1 93.38 65 ALA B CA 1
ATOM 1644 C C . ALA B 1 65 ? 15.523 -8.789 -1.906 1 93.38 65 ALA B C 1
ATOM 1646 O O . ALA B 1 65 ? 15.211 -7.844 -1.185 1 93.38 65 ALA B O 1
ATOM 1647 N N . SER B 1 66 ? 16.172 -8.688 -3.031 1 93.69 66 SER B N 1
ATOM 1648 C CA . SER B 1 66 ? 16.406 -7.387 -3.641 1 93.69 66 SER B CA 1
ATOM 1649 C C . SER B 1 66 ? 15.094 -6.742 -4.09 1 93.69 66 SER B C 1
ATOM 1651 O O . SER B 1 66 ? 14.086 -7.43 -4.254 1 93.69 66 SER B O 1
ATOM 1653 N N . ASP B 1 67 ? 15.086 -5.438 -4.258 1 90.06 67 ASP B N 1
ATOM 1654 C CA . ASP B 1 67 ? 13.906 -4.727 -4.738 1 90.06 67 ASP B CA 1
ATOM 1655 C C . ASP B 1 67 ? 13.453 -5.262 -6.098 1 90.06 67 ASP B C 1
ATOM 1657 O O . ASP B 1 67 ? 12.258 -5.367 -6.363 1 90.06 67 ASP B O 1
ATOM 1661 N N . LYS B 1 68 ? 14.469 -5.578 -6.902 1 92.38 68 LYS B N 1
ATOM 1662 C CA . LYS B 1 68 ? 14.156 -6.109 -8.227 1 92.38 68 LYS B CA 1
ATOM 1663 C C . LYS B 1 68 ? 13.414 -7.438 -8.125 1 92.38 68 LYS B C 1
ATOM 1665 O O . LYS B 1 68 ? 12.422 -7.652 -8.82 1 92.38 68 LYS B O 1
ATOM 1670 N N . GLU B 1 69 ? 13.898 -8.266 -7.27 1 94.75 69 GLU B N 1
ATOM 1671 C CA . GLU B 1 69 ? 13.258 -9.562 -7.078 1 94.75 69 GLU B CA 1
ATOM 1672 C C . GLU B 1 69 ? 11.883 -9.406 -6.438 1 94.75 69 GLU B C 1
ATOM 1674 O O . GLU B 1 69 ? 10.945 -10.117 -6.801 1 94.75 69 GLU B O 1
ATOM 1679 N N . LYS B 1 70 ? 11.727 -8.516 -5.492 1 94.38 70 LYS B N 1
ATOM 1680 C CA . LYS B 1 70 ? 10.438 -8.242 -4.859 1 94.38 70 LYS B CA 1
ATOM 1681 C C . LYS B 1 70 ? 9.406 -7.77 -5.883 1 94.38 70 LYS B C 1
ATOM 1683 O O . LYS B 1 70 ? 8.258 -8.219 -5.867 1 94.38 70 LYS B O 1
ATOM 1688 N N . LYS B 1 71 ? 9.867 -6.934 -6.785 1 92.94 71 LYS B N 1
ATOM 1689 C CA . LYS B 1 71 ? 8.984 -6.43 -7.832 1 92.94 71 LYS B CA 1
ATOM 1690 C C . LYS B 1 71 ? 8.578 -7.547 -8.789 1 92.94 71 LYS B C 1
ATOM 1692 O O . LYS B 1 71 ? 7.43 -7.602 -9.234 1 92.94 71 LYS B O 1
ATOM 1697 N N . ARG B 1 72 ? 9.516 -8.359 -9.086 1 94.69 72 ARG B N 1
ATOM 1698 C CA . ARG B 1 72 ? 9.234 -9.484 -9.969 1 94.69 72 ARG B CA 1
ATOM 1699 C C . ARG B 1 72 ? 8.188 -10.406 -9.367 1 94.69 72 ARG B C 1
ATOM 1701 O O . ARG B 1 72 ? 7.238 -10.812 -10.047 1 94.69 72 ARG B O 1
ATOM 1708 N N . ILE B 1 73 ? 8.367 -10.719 -8.148 1 96.25 73 ILE B N 1
ATOM 1709 C CA . ILE B 1 73 ? 7.457 -11.648 -7.48 1 96.25 73 ILE B CA 1
ATOM 1710 C C . ILE B 1 73 ? 6.082 -11 -7.328 1 96.25 73 ILE B C 1
ATOM 1712 O O . ILE B 1 73 ? 5.055 -11.672 -7.465 1 96.25 73 ILE B O 1
ATOM 1716 N N . LEU B 1 74 ? 6.062 -9.711 -7.004 1 94.94 74 LEU B N 1
ATOM 1717 C CA . LEU B 1 74 ? 4.797 -8.992 -6.949 1 94.94 74 LEU B CA 1
ATOM 1718 C C . LEU B 1 74 ? 4.047 -9.102 -8.273 1 94.94 74 LEU B C 1
ATOM 1720 O O . LEU B 1 74 ? 2.842 -9.352 -8.289 1 94.94 74 LEU B O 1
ATOM 1724 N N . ALA B 1 75 ? 4.75 -8.922 -9.328 1 94.06 75 ALA B N 1
ATOM 1725 C CA . ALA B 1 75 ? 4.137 -9.016 -10.656 1 94.06 75 ALA B CA 1
ATOM 1726 C C . ALA B 1 75 ? 3.555 -10.398 -10.891 1 94.06 75 ALA B C 1
ATOM 1728 O O . ALA B 1 75 ? 2.48 -10.539 -11.484 1 94.06 75 ALA B O 1
ATOM 1729 N N . LEU B 1 76 ? 4.262 -11.391 -10.438 1 96 76 LEU B N 1
ATOM 1730 C CA . LEU B 1 76 ? 3.775 -12.758 -10.562 1 96 76 LEU B CA 1
ATOM 1731 C C . LEU B 1 76 ? 2.506 -12.969 -9.75 1 96 76 LEU B C 1
ATOM 1733 O O . LEU B 1 76 ? 1.563 -13.617 -10.211 1 96 76 LEU B O 1
ATOM 1737 N N . LEU B 1 77 ? 2.498 -12.445 -8.555 1 96.69 77 LEU B N 1
ATOM 1738 C CA . LEU B 1 77 ? 1.318 -12.57 -7.707 1 96.69 77 LEU B CA 1
ATOM 1739 C C . LEU B 1 77 ? 0.109 -11.906 -8.359 1 96.69 77 LEU B C 1
ATOM 1741 O O . LEU B 1 77 ? -0.989 -12.469 -8.352 1 96.69 77 LEU B O 1
ATOM 1745 N N . ILE B 1 78 ? 0.342 -10.766 -8.875 1 95.25 78 ILE B N 1
ATOM 1746 C CA . ILE B 1 78 ? -0.736 -10.016 -9.516 1 95.25 78 ILE B CA 1
ATOM 1747 C C . ILE B 1 78 ? -1.291 -10.812 -10.688 1 95.25 78 ILE B C 1
ATOM 1749 O O . ILE B 1 78 ? -2.506 -10.883 -10.883 1 95.25 78 ILE B O 1
ATOM 1753 N N . ARG B 1 79 ? -0.412 -11.414 -11.398 1 95.12 79 ARG B N 1
ATOM 1754 C CA . ARG B 1 79 ? -0.84 -12.266 -12.5 1 95.12 79 ARG B CA 1
ATOM 1755 C C . ARG B 1 79 ? -1.715 -13.406 -12 1 95.12 79 ARG B C 1
ATOM 1757 O O . ARG B 1 79 ? -2.748 -13.711 -12.602 1 95.12 79 ARG B O 1
ATOM 1764 N N . VAL B 1 80 ? -1.318 -14 -10.984 1 97.31 80 VAL B N 1
ATOM 1765 C CA . VAL B 1 80 ? -2.043 -15.141 -10.43 1 97.31 80 VAL B CA 1
ATOM 1766 C C . VAL B 1 80 ? -3.422 -14.688 -9.953 1 97.31 80 VAL B C 1
ATOM 1768 O O . VAL B 1 80 ? -4.434 -15.305 -10.289 1 97.31 80 VAL B O 1
ATOM 1771 N N . ILE B 1 81 ? -3.498 -13.617 -9.172 1 96.69 81 ILE B N 1
ATOM 1772 C CA . ILE B 1 81 ? -4.77 -13.25 -8.562 1 96.69 81 ILE B CA 1
ATOM 1773 C C . ILE B 1 81 ? -5.734 -12.75 -9.633 1 96.69 81 ILE B C 1
ATOM 1775 O O . ILE B 1 81 ? -6.953 -12.836 -9.469 1 96.69 81 ILE B O 1
ATOM 1779 N N . SER B 1 82 ? -5.215 -12.312 -10.727 1 94.69 82 SER B N 1
ATOM 1780 C CA . SER B 1 82 ? -6.043 -11.82 -11.82 1 94.69 82 SER B CA 1
ATOM 1781 C C . SER B 1 82 ? -6.77 -12.961 -12.531 1 94.69 82 SER B C 1
ATOM 1783 O O . SER B 1 82 ? -7.695 -12.727 -13.305 1 94.69 82 SER B O 1
ATOM 1785 N N . GLN B 1 83 ? -6.418 -14.195 -12.242 1 96.25 83 GLN B N 1
ATOM 1786 C CA . GLN B 1 83 ? -7.012 -15.352 -12.898 1 96.25 83 GLN B CA 1
ATOM 1787 C C . GLN B 1 83 ? -8.305 -15.781 -12.203 1 96.25 83 GLN B C 1
ATOM 1789 O O . GLN B 1 83 ? -9.055 -16.609 -12.734 1 96.25 83 GLN B O 1
ATOM 1794 N N . TYR B 1 84 ? -8.555 -15.211 -11.109 1 96.94 84 TYR B N 1
ATOM 1795 C CA . TYR B 1 84 ? -9.719 -15.609 -10.32 1 96.94 84 TYR B CA 1
ATOM 1796 C C . TYR B 1 84 ? -10.945 -14.781 -10.688 1 96.94 84 TYR B C 1
ATOM 1798 O O . TYR B 1 84 ? -10.836 -13.57 -10.906 1 96.94 84 TYR B O 1
ATOM 1806 N N . LYS B 1 85 ? -12.031 -15.484 -10.727 1 95.62 85 LYS B N 1
ATOM 1807 C CA . LYS B 1 85 ? -13.297 -14.758 -10.727 1 95.62 85 LYS B CA 1
ATOM 1808 C C . LYS B 1 85 ? -13.602 -14.172 -9.352 1 95.62 85 LYS B C 1
ATOM 1810 O O . LYS B 1 85 ? -13.195 -14.727 -8.328 1 95.62 85 LYS B O 1
ATOM 1815 N N . SER B 1 86 ? -14.336 -13.078 -9.414 1 94.44 86 SER B N 1
ATOM 1816 C CA . SER B 1 86 ? -14.688 -12.414 -8.164 1 94.44 86 SER B CA 1
ATOM 1817 C C . SER B 1 86 ? -15.344 -13.383 -7.188 1 94.44 86 SER B C 1
ATOM 1819 O O . SER B 1 86 ? -15.117 -13.297 -5.98 1 94.44 86 SER B O 1
ATOM 1821 N N . SER B 1 87 ? -16.094 -14.289 -7.648 1 96.19 87 SER B N 1
ATOM 1822 C CA . SER B 1 87 ? -16.828 -15.234 -6.824 1 96.19 87 SER B CA 1
ATOM 1823 C C . SER B 1 87 ? -15.906 -16.266 -6.188 1 96.19 87 SER B C 1
ATOM 1825 O O . SER B 1 87 ? -16.281 -16.938 -5.227 1 96.19 87 SER B O 1
ATOM 1827 N N . GLU B 1 88 ? -14.695 -16.391 -6.699 1 97.44 88 GLU B N 1
ATOM 1828 C CA . GLU B 1 88 ? -13.773 -17.438 -6.254 1 97.44 88 GLU B CA 1
ATOM 1829 C C . GLU B 1 88 ? -12.82 -16.906 -5.188 1 97.44 88 GLU B C 1
ATOM 1831 O O . GLU B 1 88 ? -12.18 -17.672 -4.477 1 97.44 88 GLU B O 1
ATOM 1836 N N . VAL B 1 89 ? -12.75 -15.625 -5.043 1 97.94 89 VAL B N 1
ATOM 1837 C CA . VAL B 1 89 ? -11.695 -14.984 -4.27 1 97.94 89 VAL B CA 1
ATOM 1838 C C . VAL B 1 89 ? -11.852 -15.328 -2.789 1 97.94 89 VAL B C 1
ATOM 1840 O O . VAL B 1 89 ? -10.883 -15.711 -2.129 1 97.94 89 VAL B O 1
ATOM 1843 N N . GLU B 1 90 ? -13.062 -15.258 -2.293 1 97.88 90 GLU B N 1
ATOM 1844 C CA . GLU B 1 90 ? -13.289 -15.523 -0.875 1 97.88 90 GLU B CA 1
ATOM 1845 C C . GLU B 1 90 ? -12.852 -16.938 -0.503 1 97.88 90 GLU B C 1
ATOM 1847 O O . GLU B 1 90 ? -12.156 -17.125 0.494 1 97.88 90 GLU B O 1
ATOM 1852 N N . ASN B 1 91 ? -13.25 -17.875 -1.263 1 97.94 91 ASN B N 1
ATOM 1853 C CA . ASN B 1 91 ? -12.883 -19.266 -1.003 1 97.94 91 ASN B CA 1
ATOM 1854 C C . ASN B 1 91 ? -11.375 -19.469 -1.128 1 97.94 91 ASN B C 1
ATOM 1856 O O . ASN B 1 91 ? -10.789 -20.25 -0.368 1 97.94 91 ASN B O 1
ATOM 1860 N N . ALA B 1 92 ? -10.797 -18.828 -2.107 1 98.31 92 ALA B N 1
ATOM 1861 C CA . ALA B 1 92 ? -9.344 -18.906 -2.27 1 98.31 92 ALA B CA 1
ATOM 1862 C C . ALA B 1 92 ? -8.625 -18.406 -1.022 1 98.31 92 ALA B C 1
ATOM 1864 O O . ALA B 1 92 ? -7.703 -19.047 -0.528 1 98.31 92 ALA B O 1
ATOM 1865 N N . VAL B 1 93 ? -9.094 -17.328 -0.462 1 98.44 93 VAL B N 1
ATOM 1866 C CA . VAL B 1 93 ? -8.484 -16.734 0.727 1 98.44 93 VAL B CA 1
ATOM 1867 C C . VAL B 1 93 ? -8.656 -17.672 1.916 1 98.44 93 VAL B C 1
ATOM 1869 O O . VAL B 1 93 ? -7.715 -17.891 2.68 1 98.44 93 VAL B O 1
ATOM 1872 N N . LYS B 1 94 ? -9.789 -18.234 2.031 1 98 94 LYS B N 1
ATOM 1873 C CA . LYS B 1 94 ? -10.094 -19.125 3.152 1 98 94 LYS B CA 1
ATOM 1874 C C . LYS B 1 94 ? -9.25 -20.391 3.094 1 98 94 LYS B C 1
ATOM 1876 O O . LYS B 1 94 ? -9.031 -21.047 4.117 1 98 94 LYS B O 1
ATOM 1881 N N . SER B 1 95 ? -8.812 -20.734 1.932 1 98 95 SER B N 1
ATOM 1882 C CA . SER B 1 95 ? -8.016 -21.953 1.77 1 98 95 SER B CA 1
ATOM 1883 C C . SER B 1 95 ? -6.578 -21.734 2.217 1 98 95 SER B C 1
ATOM 1885 O O . SER B 1 95 ? -5.816 -22.688 2.373 1 98 95 SER B O 1
ATOM 1887 N N . LEU B 1 96 ? -6.152 -20.547 2.41 1 97.81 96 LEU B N 1
ATOM 1888 C CA . LEU B 1 96 ? -4.797 -20.188 2.814 1 97.81 96 LEU B CA 1
ATOM 1889 C C . LEU B 1 96 ? -4.645 -20.266 4.332 1 97.81 96 LEU B C 1
ATOM 1891 O O . LEU B 1 96 ? -5.609 -20.031 5.066 1 97.81 96 LEU B O 1
ATOM 1895 N N . GLY B 1 97 ? -3.473 -20.641 4.77 1 96.75 97 GLY B N 1
ATOM 1896 C CA . GLY B 1 97 ? -3.15 -20.484 6.18 1 96.75 97 GLY B CA 1
ATOM 1897 C C . GLY B 1 97 ? -2.945 -19.047 6.598 1 96.75 97 GLY B C 1
ATOM 1898 O O . GLY B 1 97 ? -2.861 -18.156 5.746 1 96.75 97 GLY B O 1
ATOM 1899 N N . SER B 1 98 ? -2.805 -18.797 7.867 1 95.94 98 SER B N 1
ATOM 1900 C CA . SER B 1 98 ? -2.705 -17.453 8.414 1 95.94 98 SER B CA 1
ATOM 1901 C C . SER B 1 98 ? -1.469 -16.734 7.887 1 95.94 98 SER B C 1
ATOM 1903 O O . SER B 1 98 ? -1.54 -15.562 7.512 1 95.94 98 SER B O 1
ATOM 1905 N N . ALA B 1 99 ? -0.378 -17.438 7.875 1 95.88 99 ALA B N 1
ATOM 1906 C CA . ALA B 1 99 ? 0.859 -16.844 7.379 1 95.88 99 ALA B CA 1
ATOM 1907 C C . ALA B 1 99 ? 0.734 -16.453 5.906 1 95.88 99 ALA B C 1
ATOM 1909 O O . ALA B 1 99 ? 1.244 -15.414 5.484 1 95.88 99 ALA B O 1
ATOM 1910 N N . GLU B 1 100 ? 0.058 -17.312 5.191 1 97.38 100 GLU B N 1
ATOM 1911 C CA . GLU B 1 100 ? -0.154 -17.047 3.77 1 97.38 100 GLU B CA 1
ATOM 1912 C C . GLU B 1 100 ? -1.119 -15.883 3.559 1 97.38 100 GLU B C 1
ATOM 1914 O O . GLU B 1 100 ? -0.94 -15.078 2.643 1 97.38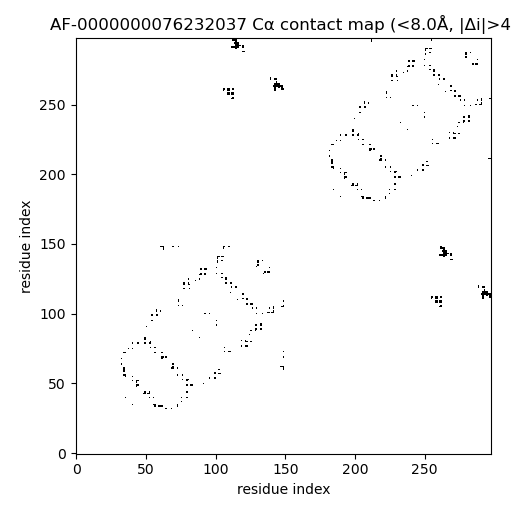 100 GLU B O 1
ATOM 1919 N N . GLN B 1 101 ? -2.127 -15.812 4.383 1 97.75 101 GLN B N 1
ATOM 1920 C CA . GLN B 1 101 ? -3.049 -14.688 4.336 1 97.75 101 GLN B CA 1
ATOM 1921 C C . GLN B 1 101 ? -2.324 -13.375 4.633 1 97.75 101 GLN B C 1
ATOM 1923 O O . GLN B 1 101 ? -2.541 -12.367 3.949 1 97.75 101 GLN B O 1
ATOM 1928 N N . ASP B 1 102 ? -1.441 -13.461 5.605 1 96.69 102 ASP B N 1
ATOM 1929 C CA . ASP B 1 102 ? -0.658 -12.273 5.934 1 96.69 102 ASP B CA 1
ATOM 1930 C C . ASP B 1 102 ? 0.222 -11.852 4.758 1 96.69 102 ASP B C 1
ATOM 1932 O O . ASP B 1 102 ? 0.281 -10.672 4.414 1 96.69 102 ASP B O 1
ATOM 1936 N N . ALA B 1 103 ? 0.889 -12.805 4.211 1 97.19 103 ALA B N 1
ATOM 1937 C CA . ALA B 1 103 ? 1.749 -12.523 3.064 1 97.19 103 ALA B CA 1
ATOM 1938 C C . ALA B 1 103 ? 0.945 -11.93 1.91 1 97.19 103 ALA B C 1
ATOM 1940 O O . ALA B 1 103 ? 1.387 -10.977 1.262 1 97.19 103 ALA B O 1
ATOM 1941 N N . LEU B 1 104 ? -0.198 -12.461 1.648 1 97.94 104 LEU B N 1
ATOM 1942 C CA . LEU B 1 104 ? -1.08 -11.984 0.592 1 97.94 104 LEU B CA 1
ATOM 1943 C C . LEU B 1 104 ? -1.453 -10.523 0.823 1 97.94 104 LEU B C 1
ATOM 1945 O O . LEU B 1 104 ? -1.365 -9.703 -0.094 1 97.94 104 LEU B O 1
ATOM 1949 N N . LEU B 1 105 ? -1.8 -10.242 1.99 1 96.88 105 LEU B N 1
ATOM 1950 C CA . LEU B 1 105 ? -2.176 -8.875 2.322 1 96.88 105 LEU B CA 1
ATOM 1951 C C . LEU B 1 105 ? -0.991 -7.926 2.15 1 96.88 105 LEU B C 1
ATOM 1953 O O . LEU B 1 105 ? -1.15 -6.812 1.65 1 96.88 105 LEU B O 1
ATOM 1957 N N . LYS B 1 106 ? 0.196 -8.336 2.516 1 96.5 106 LYS B N 1
ATOM 1958 C CA . LYS B 1 106 ? 1.396 -7.531 2.311 1 96.5 106 LYS B CA 1
ATOM 1959 C C . LYS B 1 106 ? 1.624 -7.25 0.827 1 96.5 106 LYS B C 1
ATOM 1961 O O . LYS B 1 106 ? 1.952 -6.125 0.445 1 96.5 106 LYS B O 1
ATOM 1966 N N . PHE B 1 107 ? 1.402 -8.219 -0 1 96.62 107 PHE B N 1
ATOM 1967 C CA . PHE B 1 107 ? 1.559 -8.055 -1.44 1 96.62 107 PHE B CA 1
ATOM 1968 C C . PHE B 1 107 ? 0.537 -7.062 -1.983 1 96.62 107 PHE B C 1
ATOM 1970 O O . PHE B 1 107 ? 0.856 -6.246 -2.85 1 96.62 107 PHE B O 1
ATOM 1977 N N . ILE B 1 108 ? -0.631 -7.18 -1.525 1 96.12 108 ILE B N 1
ATOM 1978 C CA . ILE B 1 108 ? -1.695 -6.285 -1.966 1 96.12 108 ILE B CA 1
ATOM 1979 C C . ILE B 1 108 ? -1.327 -4.84 -1.627 1 96.12 108 ILE B C 1
ATOM 1981 O O . ILE B 1 108 ? -1.438 -3.951 -2.473 1 96.12 108 ILE B O 1
ATOM 1985 N N . TYR B 1 109 ? -0.85 -4.648 -0.417 1 94.81 109 TYR B N 1
ATOM 1986 C CA . TYR B 1 109 ? -0.463 -3.305 -0.01 1 94.81 109 TYR B CA 1
ATOM 1987 C C . TYR B 1 109 ? 0.721 -2.805 -0.831 1 94.81 109 TYR B C 1
ATOM 1989 O O . TYR B 1 109 ? 0.793 -1.623 -1.172 1 94.81 109 TYR B O 1
ATOM 1997 N N . LYS B 1 110 ? 1.615 -3.689 -1.114 1 94.81 110 LYS B N 1
ATOM 1998 C CA . LYS B 1 110 ? 2.717 -3.322 -2 1 94.81 110 LYS B CA 1
ATOM 1999 C C . LYS B 1 110 ? 2.203 -2.934 -3.383 1 94.81 110 LYS B C 1
ATOM 2001 O O . LYS B 1 110 ? 2.682 -1.965 -3.979 1 94.81 110 LYS B O 1
ATOM 2006 N N . GLY B 1 111 ? 1.332 -3.623 -3.857 1 94.25 111 GLY B N 1
ATOM 2007 C CA . GLY B 1 111 ? 0.72 -3.297 -5.137 1 94.25 111 GLY B CA 1
ATOM 2008 C C . GLY B 1 111 ? 0.025 -1.949 -5.141 1 94.25 111 GLY B C 1
ATOM 2009 O O . GLY B 1 111 ? 0.112 -1.202 -6.117 1 94.25 111 GLY B O 1
ATOM 2010 N N . PHE B 1 112 ? -0.63 -1.668 -4.031 1 93.31 112 PHE B N 1
ATOM 2011 C CA . PHE B 1 112 ? -1.312 -0.384 -3.916 1 93.31 112 PHE B CA 1
ATOM 2012 C C . PHE B 1 112 ? -0.312 0.766 -3.965 1 93.31 112 PHE B C 1
ATOM 2014 O O . PHE B 1 112 ? -0.635 1.856 -4.441 1 93.31 112 PHE B O 1
ATOM 2021 N N . SER B 1 113 ? 0.874 0.52 -3.436 1 92.06 113 SER B N 1
ATOM 2022 C CA . SER B 1 113 ? 1.878 1.576 -3.359 1 92.06 113 SER B CA 1
ATOM 2023 C C . SER B 1 113 ? 2.619 1.73 -4.684 1 92.06 113 SER B C 1
ATOM 2025 O O . SER B 1 113 ? 3.318 2.723 -4.895 1 92.06 113 SER B O 1
ATOM 2027 N N . GLU B 1 114 ? 2.49 0.74 -5.523 1 86.56 114 GLU B N 1
ATOM 2028 C CA . GLU B 1 114 ? 3.133 0.731 -6.832 1 86.56 114 GLU B CA 1
ATOM 2029 C C . GLU B 1 114 ? 2.131 0.415 -7.938 1 86.56 114 GLU B C 1
ATOM 2031 O O . GLU B 1 114 ? 2.188 -0.655 -8.547 1 86.56 114 GLU B O 1
ATOM 2036 N N . PRO B 1 115 ? 1.392 1.464 -8.195 1 75.62 115 PRO B N 1
ATOM 2037 C CA . PRO B 1 115 ? 0.294 1.152 -9.117 1 75.62 115 PRO B CA 1
ATOM 2038 C C . PRO B 1 115 ? 0.777 0.855 -10.531 1 75.62 115 PRO B C 1
ATOM 2040 O O . PRO B 1 115 ? 1.758 1.447 -10.992 1 75.62 115 PRO B O 1
ATOM 2043 N N . THR B 1 116 ? 0.326 -0.279 -10.953 1 71.19 116 THR B N 1
ATOM 2044 C CA . THR B 1 116 ? 0.507 -0.634 -12.359 1 71.19 116 THR B CA 1
ATOM 2045 C C . THR B 1 116 ? -0.833 -0.669 -13.086 1 71.19 116 THR B C 1
ATOM 2047 O O . THR B 1 116 ? -1.884 -0.813 -12.461 1 71.19 116 THR B O 1
ATOM 2050 N N . ASP B 1 117 ? -1.053 -0.179 -14.242 1 66.5 117 ASP B N 1
ATOM 2051 C CA . ASP B 1 117 ? -2.27 0.067 -15.008 1 66.5 117 ASP B CA 1
ATOM 2052 C C . ASP B 1 117 ? -3.209 -1.135 -14.945 1 66.5 117 ASP B C 1
ATOM 2054 O O . ASP B 1 117 ? -4.418 -0.976 -14.766 1 66.5 117 ASP B O 1
ATOM 2058 N N . SER B 1 118 ? -2.834 -2.334 -15.062 1 64.31 118 SER B N 1
ATOM 2059 C CA . SER B 1 118 ? -3.779 -3.377 -15.445 1 64.31 118 SER B CA 1
ATOM 2060 C C . SER B 1 118 ? -4.305 -4.117 -14.219 1 64.31 118 SER B C 1
ATOM 2062 O O . SER B 1 118 ? -5.305 -4.836 -14.305 1 64.31 118 SER B O 1
ATOM 2064 N N . SER B 1 119 ? -3.906 -3.848 -13.031 1 78.5 119 SER B N 1
ATOM 2065 C CA . SER B 1 119 ? -4.211 -4.812 -11.977 1 78.5 119 SER B CA 1
ATOM 2066 C C . SER B 1 119 ? -4.938 -4.145 -10.812 1 78.5 119 SER B C 1
ATOM 2068 O O . SER B 1 119 ? -5.332 -4.816 -9.859 1 78.5 119 SER B O 1
ATOM 2070 N N . CYS B 1 120 ? -5.426 -3.053 -10.922 1 84.75 120 CYS B N 1
ATOM 2071 C CA . CYS B 1 120 ? -5.941 -2.285 -9.789 1 84.75 120 CYS B CA 1
ATOM 2072 C C . CYS B 1 120 ? -7.266 -2.861 -9.297 1 84.75 120 CYS B C 1
ATOM 2074 O O . CYS B 1 120 ? -7.484 -2.975 -8.094 1 84.75 120 CYS B O 1
ATOM 2076 N N . GLY B 1 121 ? -8.117 -3.281 -10.297 1 87.75 121 GLY B N 1
ATOM 2077 C CA . GLY B 1 121 ? -9.391 -3.869 -9.922 1 87.75 121 GLY B CA 1
ATOM 2078 C C . GLY B 1 121 ? -9.242 -5.172 -9.156 1 87.75 121 GLY B C 1
ATOM 2079 O O . GLY B 1 121 ? -9.914 -5.379 -8.141 1 87.75 121 GLY B O 1
ATOM 2080 N N . SER B 1 122 ? -8.391 -5.945 -9.578 1 92.31 122 SER B N 1
ATOM 2081 C CA . SER B 1 122 ? -8.156 -7.23 -8.922 1 92.31 122 SER B CA 1
ATOM 2082 C C . SER B 1 122 ? -7.59 -7.035 -7.523 1 92.31 122 SER B C 1
ATOM 2084 O O . SER B 1 122 ? -8.047 -7.668 -6.566 1 92.31 122 SER B O 1
ATOM 2086 N N . LEU B 1 123 ? -6.633 -6.145 -7.418 1 93.44 123 LEU B N 1
ATOM 2087 C CA . LEU B 1 123 ? -6.02 -5.875 -6.121 1 93.44 123 LEU B CA 1
ATOM 2088 C C . LEU B 1 123 ? -7.062 -5.391 -5.117 1 93.44 123 LEU B C 1
ATOM 2090 O O . LEU B 1 123 ? -7.098 -5.855 -3.979 1 93.44 123 LEU B O 1
ATOM 2094 N N . LEU B 1 124 ? -7.871 -4.559 -5.562 1 92 124 LEU B N 1
ATOM 2095 C CA . LEU B 1 124 ? -8.914 -4.008 -4.707 1 92 124 LEU B CA 1
ATOM 2096 C C . LEU B 1 124 ? -9.891 -5.098 -4.273 1 92 124 LEU B C 1
ATOM 2098 O O . LEU B 1 124 ? -10.234 -5.191 -3.092 1 92 124 LEU B O 1
ATOM 2102 N N . SER B 1 125 ? -10.32 -5.895 -5.219 1 93.19 125 SER B N 1
ATOM 2103 C CA . SER B 1 125 ? -11.25 -6.98 -4.922 1 93.19 125 SER B CA 1
ATOM 2104 C C . SER B 1 125 ? -10.648 -7.957 -3.916 1 93.19 125 SER B C 1
ATOM 2106 O O . SER B 1 125 ? -11.32 -8.359 -2.963 1 93.19 125 SER B O 1
ATOM 2108 N N . TRP B 1 126 ? -9.484 -8.258 -4.105 1 96.88 126 TRP B N 1
ATOM 2109 C CA . TRP B 1 126 ? -8.812 -9.188 -3.201 1 96.88 126 TRP B CA 1
ATOM 2110 C C . TRP B 1 126 ? -8.617 -8.562 -1.824 1 96.88 126 TRP B C 1
ATOM 2112 O O . T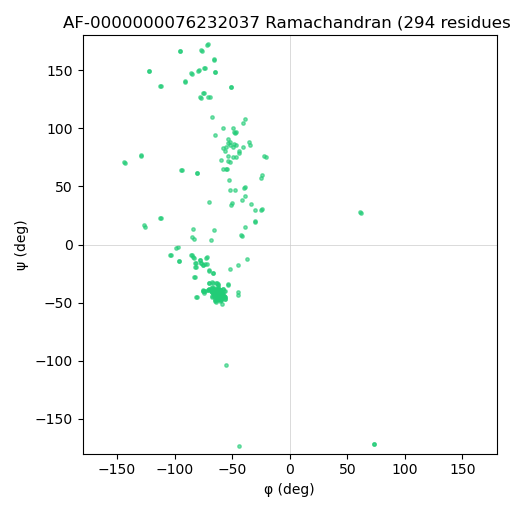RP B 1 126 ? -8.758 -9.242 -0.803 1 96.88 126 TRP B O 1
ATOM 2122 N N . HIS B 1 127 ? -8.273 -7.285 -1.801 1 95 127 HIS B N 1
ATOM 2123 C CA . HIS B 1 127 ? -8.125 -6.59 -0.527 1 95 127 HIS B CA 1
ATOM 2124 C C . HIS B 1 127 ? -9.406 -6.688 0.304 1 95 127 HIS B C 1
ATOM 2126 O O . HIS B 1 127 ? -9.352 -7.027 1.488 1 95 127 HIS B O 1
ATOM 2132 N N . GLU B 1 128 ? -10.453 -6.449 -0.311 1 93.75 128 GLU B N 1
ATOM 2133 C CA . GLU B 1 128 ? -11.75 -6.496 0.36 1 93.75 128 GLU B CA 1
ATOM 2134 C C . GLU B 1 128 ? -12.016 -7.875 0.951 1 93.75 128 GLU B C 1
ATOM 2136 O O . GLU B 1 128 ? -12.422 -7.992 2.109 1 93.75 128 GLU B O 1
ATOM 2141 N N . LYS B 1 129 ? -11.742 -8.891 0.223 1 96.94 129 LYS B N 1
ATOM 2142 C CA . LYS B 1 129 ? -12.055 -10.25 0.661 1 96.94 129 LYS B CA 1
A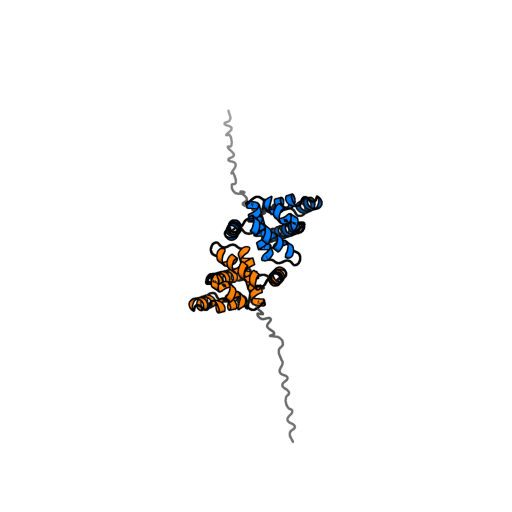TOM 2143 C C . LYS B 1 129 ? -11.07 -10.719 1.731 1 96.94 129 LYS B C 1
ATOM 2145 O O . LYS B 1 129 ? -11.469 -11.375 2.697 1 96.94 129 LYS B O 1
ATOM 2150 N N . VAL B 1 130 ? -9.852 -10.398 1.552 1 97.31 130 VAL B N 1
ATOM 2151 C CA . VAL B 1 130 ? -8.852 -10.805 2.537 1 97.31 130 VAL B CA 1
ATOM 2152 C C . VAL B 1 130 ? -9.156 -10.141 3.881 1 97.31 130 VAL B C 1
ATOM 2154 O O . VAL B 1 130 ? -9.117 -10.797 4.926 1 97.31 130 VAL B O 1
ATOM 2157 N N . VAL B 1 131 ? -9.484 -8.867 3.881 1 94.56 131 VAL B N 1
ATOM 2158 C CA . VAL B 1 131 ? -9.781 -8.125 5.102 1 94.56 131 VAL B CA 1
ATOM 2159 C C . VAL B 1 131 ? -11.047 -8.695 5.754 1 94.56 131 VAL B C 1
ATOM 2161 O O . VAL B 1 131 ? -11.117 -8.812 6.977 1 94.56 131 VAL B O 1
ATOM 2164 N N . ALA B 1 132 ? -11.992 -9.031 4.934 1 95.12 132 ALA B N 1
ATOM 2165 C CA . ALA B 1 132 ? -13.219 -9.617 5.465 1 95.12 132 ALA B CA 1
ATOM 2166 C C . ALA B 1 132 ? -12.93 -10.945 6.164 1 95.12 132 ALA B C 1
ATOM 2168 O O . ALA B 1 132 ? -13.531 -11.25 7.195 1 95.12 132 ALA B O 1
ATOM 2169 N N . VAL B 1 133 ? -12.031 -11.703 5.656 1 96.38 133 VAL B N 1
ATOM 2170 C CA . VAL B 1 133 ? -11.734 -13.031 6.168 1 96.38 133 VAL B CA 1
ATOM 2171 C C . VAL B 1 133 ? -10.82 -12.93 7.387 1 96.38 133 VAL B C 1
ATOM 2173 O O . VAL B 1 133 ? -11.023 -13.625 8.383 1 96.38 133 VAL B O 1
ATOM 2176 N N . THR B 1 134 ? -9.805 -12.117 7.316 1 94.62 134 THR B N 1
ATOM 2177 C CA . THR B 1 134 ? -8.797 -12.031 8.367 1 94.62 134 THR B CA 1
ATOM 2178 C C . THR B 1 134 ? -9.273 -11.125 9.5 1 94.62 134 THR B C 1
ATOM 2180 O O . THR B 1 134 ? -8.805 -11.242 10.633 1 94.62 134 THR B O 1
ATOM 2183 N N . GLY B 1 135 ? -10.141 -10.133 9.18 1 90.94 135 GLY B N 1
ATOM 2184 C CA . GLY B 1 135 ? -10.633 -9.188 10.172 1 90.94 135 GLY B CA 1
ATOM 2185 C C . GLY B 1 135 ? -9.594 -8.172 10.602 1 90.94 135 GLY B C 1
ATOM 2186 O O . GLY B 1 135 ? -8.492 -8.141 10.055 1 90.94 135 GLY B O 1
ATOM 2187 N N . ASN B 1 136 ? -9.891 -7.371 11.625 1 88.06 136 ASN B N 1
ATOM 2188 C CA . ASN B 1 136 ? -9.016 -6.301 12.102 1 88.06 136 ASN B CA 1
ATOM 2189 C C . ASN B 1 136 ? -7.73 -6.859 12.719 1 88.06 136 ASN B C 1
ATOM 2191 O O . ASN B 1 136 ? -6.672 -6.238 12.617 1 88.06 136 ASN B O 1
ATOM 2195 N N . GLY B 1 137 ? -7.887 -7.984 13.305 1 88.5 137 GLY B N 1
ATOM 2196 C CA . GLY B 1 137 ? -6.703 -8.617 13.867 1 88.5 137 GLY B CA 1
ATOM 2197 C C . GLY B 1 137 ? -5.656 -8.953 12.82 1 88.5 137 GLY B C 1
ATOM 2198 O O . GLY B 1 137 ? -4.465 -8.734 13.039 1 88.5 137 GLY B O 1
ATOM 2199 N N . GLY B 1 138 ? -6.059 -9.445 11.711 1 91.94 138 GLY B N 1
ATOM 2200 C CA . GLY B 1 138 ? -5.141 -9.758 10.625 1 91.94 138 GLY B CA 1
ATOM 2201 C C . GLY B 1 138 ? -4.504 -8.523 10.008 1 91.94 138 GLY B C 1
ATOM 2202 O O . GLY B 1 138 ? -3.305 -8.516 9.727 1 91.94 138 GLY B O 1
ATOM 2203 N N . ILE B 1 139 ? -5.285 -7.523 9.844 1 92.56 139 ILE B N 1
ATOM 2204 C CA . ILE B 1 139 ? -4.777 -6.281 9.273 1 92.56 139 ILE B CA 1
ATOM 2205 C C . ILE B 1 139 ? -3.709 -5.691 10.188 1 92.56 139 ILE B C 1
ATOM 2207 O O . ILE B 1 139 ? -2.643 -5.281 9.727 1 92.56 139 ILE B O 1
ATOM 2211 N N . MET B 1 140 ? -4.023 -5.695 11.453 1 88.81 140 MET B N 1
ATOM 2212 C CA . MET B 1 140 ? -3.092 -5.133 12.43 1 88.81 140 MET B CA 1
ATOM 2213 C C . MET B 1 140 ? -1.785 -5.922 12.453 1 88.81 140 MET B C 1
ATOM 2215 O O . MET B 1 140 ? -0.706 -5.34 12.562 1 88.81 140 MET B O 1
ATOM 2219 N N . ARG B 1 141 ? -1.931 -7.176 12.414 1 92.06 141 ARG B N 1
ATOM 2220 C CA . ARG B 1 141 ? -0.748 -8.031 12.391 1 92.06 141 ARG B CA 1
ATOM 2221 C C . ARG B 1 141 ? 0.137 -7.711 11.195 1 92.06 141 ARG B C 1
ATOM 2223 O O . ARG B 1 141 ? 1.361 -7.641 11.32 1 92.06 141 ARG B O 1
ATOM 2230 N N . VAL B 1 142 ? -0.438 -7.52 10.125 1 94.06 142 VAL B N 1
ATOM 2231 C CA . VAL B 1 142 ? 0.303 -7.254 8.898 1 94.06 142 VAL B CA 1
ATOM 2232 C C . VAL B 1 142 ? 0.918 -5.855 8.961 1 94.06 142 VAL B C 1
ATOM 2234 O O . VAL B 1 142 ? 2.082 -5.668 8.602 1 94.06 142 VAL B O 1
ATOM 2237 N N . LEU B 1 143 ? 0.19 -4.93 9.5 1 91.19 143 LEU B N 1
ATOM 2238 C CA . LEU B 1 143 ? 0.628 -3.539 9.5 1 91.19 143 LEU B CA 1
ATOM 2239 C C . LEU B 1 143 ? 1.698 -3.303 10.555 1 91.19 143 LEU B C 1
ATOM 2241 O O . LEU B 1 143 ? 2.391 -2.283 10.531 1 91.19 143 LEU B O 1
ATOM 2245 N N . THR B 1 144 ? 1.856 -4.207 11.484 1 89.69 144 THR B N 1
ATOM 2246 C CA . THR B 1 144 ? 2.863 -4.051 12.531 1 89.69 144 THR B CA 1
ATOM 2247 C C . THR B 1 144 ? 4.062 -4.957 12.266 1 89.69 144 THR B C 1
ATOM 2249 O O . THR B 1 144 ? 5.047 -4.926 13.008 1 89.69 144 THR B O 1
ATOM 2252 N N . ASP B 1 145 ? 3.945 -5.797 11.336 1 91.81 145 ASP B N 1
ATOM 2253 C CA . ASP B 1 145 ? 5.047 -6.668 10.945 1 91.81 145 ASP B CA 1
ATOM 2254 C C . ASP B 1 145 ? 6.07 -5.914 10.102 1 91.81 145 ASP B C 1
ATOM 2256 O O . ASP B 1 145 ? 5.746 -5.422 9.016 1 91.81 145 ASP B O 1
ATOM 2260 N N . ARG B 1 146 ? 7.316 -5.91 10.445 1 88.31 146 ARG B N 1
ATOM 2261 C CA . ARG B 1 146 ? 8.344 -5.066 9.836 1 88.31 146 ARG B CA 1
ATOM 2262 C C . ARG B 1 146 ? 8.875 -5.691 8.555 1 88.31 146 ARG B C 1
ATOM 2264 O O . ARG B 1 146 ? 9.57 -5.035 7.781 1 88.31 146 ARG B O 1
ATOM 2271 N N . LYS B 1 147 ? 8.516 -6.914 8.375 1 90.12 147 LYS B N 1
ATOM 2272 C CA . LYS B 1 147 ? 8.945 -7.535 7.129 1 90.12 147 LYS B CA 1
ATOM 2273 C C . LYS B 1 147 ? 8.125 -7.02 5.949 1 90.12 147 LYS B C 1
ATOM 2275 O O . LYS B 1 147 ? 6.898 -6.926 6.035 1 90.12 147 LYS B O 1
ATOM 2280 N N . SER B 1 148 ? 8.82 -6.641 4.969 1 90.69 148 SER B N 1
ATOM 2281 C CA . SER B 1 148 ? 8.125 -6.117 3.799 1 90.69 148 SER B CA 1
ATOM 2282 C C . SER B 1 148 ? 8.477 -6.918 2.547 1 90.69 148 SER B C 1
ATOM 2284 O O . SER B 1 148 ? 9.555 -7.504 2.461 1 90.69 148 SER B O 1
ATOM 2286 N N . VAL B 1 149 ? 7.5 -6.969 1.659 1 91.94 149 VAL B N 1
ATOM 2287 C CA . VAL B 1 149 ? 7.707 -7.625 0.372 1 91.94 149 VAL B CA 1
ATOM 2288 C C . VAL B 1 149 ? 7.852 -6.574 -0.727 1 91.94 149 VAL B C 1
ATOM 2290 O O . VAL B 1 149 ? 7.43 -5.43 -0.558 1 91.94 149 VAL B O 1
#

Secondary structure (DSSP, 8-state):
--------------GGG-----------------SPPHHHHHHHHHTT-HHHHHHHHHTS--TTS-HHHHHHHHHHHHHHHTTS-HHHHHHHHHTS-HHHHHHHHHHHHHHHHS--TT-HHHHHHHHHHHHHHHHHHHHHHHHH-----/----------------------------------SPPHHHHHHHHHTT-HHHHHHHHHTS--TTS-HHHHHHHHHHHHHHHTTS-HHHHHHHHHTS-HHHHHHHHHHHHHHHHS--TTSHHHHHHHHHHHHHHHHHHHHHHHHH-----

Sequence (298 aa):
MSKSSQSTNFRKFNVDDLDEDRFQDDTTASDETGGPSEGDVQNLLNGKKNNDALKLILSSPPYNASDKEKKRILALLIRVISQYKSSEVENAVKSLGSAEQDALLKFIYKGFSEPTDSSCGSLLSWHEKVVAVTGNGGIMRVLTDRKSVMSKSSQSTNFRKFNVDDLDEDRFQDDTTASDETGGPSEGDVQNLLNGKKNNDALKLILSSPPYNASDKEKKRILALLIRVISQYKSSEVENAVKSLGSAEQDALLKFIYKGFSEPTDSSCGSLLSWHEKVVAVTGNGGIMRVLTDRKSV

Organism: NCBI:txid252671

Nearest PDB structures (foldseek):
  3dxm-assembly1_G  TM=9.096E-01  e=1.120E-08  Bos taurus
  3ukr-assembly1_G  TM=9.094E-01  e=1.301E-08  Bos taurus
  7aqk-assembly1_g  TM=9.198E-01  e=2.041E-08  Mus musculus
  2p9s-assembly1_G  TM=9.148E-01  e=2.256E-08  Bos taurus
  1tyq-assembly1_G  TM=7.995E-01  e=7.505E-09  Bos taurus

Solvent-accessible surface area (backbone atoms only — not comparable to full-atom values): 17486 Å² total; per-residue (Å²): 138,82,81,76,76,81,79,79,77,77,76,77,77,74,74,69,75,70,73,83,68,81,73,67,76,68,69,62,73,72,77,66,74,76,54,79,49,71,66,59,42,50,53,28,49,73,68,70,34,53,66,59,35,48,46,58,46,36,75,52,64,46,56,88,50,54,70,69,56,27,50,50,51,48,51,51,50,52,57,52,59,59,72,53,52,82,86,46,46,54,61,54,50,68,71,44,54,71,68,33,47,40,44,48,51,43,47,44,26,33,42,52,33,51,28,48,75,85,48,42,67,51,46,52,54,48,49,54,40,45,44,67,73,50,34,70,66,41,53,50,52,46,23,48,32,71,74,38,88,135,86,80,76,80,80,80,79,77,77,78,81,78,75,74,71,76,69,71,84,70,82,73,66,74,65,68,60,74,71,75,65,75,74,54,78,50,69,66,59,43,49,53,28,47,73,68,70,35,53,66,58,36,50,45,57,47,36,74,52,62,48,56,86,50,54,70,68,55,27,52,52,50,49,53,50,50,52,55,53,59,58,71,52,52,81,85,46,46,54,60,55,50,67,70,44,52,70,70,35,45,40,44,48,51,41,47,44,26,34,43,53,33,51,28,47,73,88,49,43,68,50,45,50,54,49,49,55,41,46,44,68,71,52,34,70,67,43,52,50,51,46,24,50,34,71,75,38,87

pLDDT: mean 80.33, std 25.28, range [27.64, 98.44]

InterPro domains:
  IPR006789 Actin-related protein 2/3 complex subunit 5 [PF04699] (9-149)
  IPR006789 Actin-related protein 2/3 complex subunit 5 [PIRSF039096] (6-149)
  IPR006789 Actin-related protein 2/3 complex subunit 5 [PTHR12644] (7-149)
  IPR036743 Actin-related protein 2/3 complex subunit 5 superfamily [G3DSA:1.25.40.190] (1-149)
  IPR036743 Actin-related protein 2/3 complex subunit 5 superfamily [SSF69103] (8-149)